Protein AF-A0A075G1Q2-F1 (afdb_monomer_lite)

pLDDT: mean 80.71, std 12.46, range [39.72, 97.31]

Organism: NCBI:txid1457833

Structure (mmCIF, N/CA/C/O backbone):
data_AF-A0A075G1Q2-F1
#
_entry.id   AF-A0A075G1Q2-F1
#
loop_
_atom_site.group_PDB
_atom_site.id
_atom_site.type_symbol
_atom_site.label_atom_id
_atom_site.label_alt_id
_atom_site.label_comp_id
_atom_site.label_asym_id
_atom_site.label_entity_id
_atom_site.label_seq_id
_atom_site.pdbx_PDB_ins_code
_atom_site.Cartn_x
_atom_site.Cartn_y
_atom_site.Cartn_z
_atom_site.occupancy
_atom_site.B_iso_or_equiv
_atom_site.auth_seq_id
_atom_site.auth_comp_id
_atom_site.auth_asym_id
_atom_site.auth_atom_id
_atom_site.pdbx_PDB_model_num
ATOM 1 N N . MET A 1 1 ? 5.773 12.508 38.166 1.00 56.31 1 MET A N 1
ATOM 2 C CA . MET A 1 1 ? 7.146 12.379 37.621 1.00 56.31 1 MET A CA 1
ATOM 3 C C . MET A 1 1 ? 7.482 10.954 37.170 1.00 56.31 1 MET A C 1
ATOM 5 O O . MET A 1 1 ? 7.812 10.794 36.005 1.00 56.31 1 MET A O 1
ATOM 9 N N . ALA A 1 2 ? 7.326 9.913 38.003 1.00 66.31 2 ALA A N 1
ATOM 10 C CA . ALA A 1 2 ? 7.654 8.524 37.622 1.00 66.31 2 ALA A CA 1
ATOM 11 C C . ALA A 1 2 ? 6.853 7.968 36.417 1.00 66.31 2 ALA A C 1
ATOM 13 O O . ALA A 1 2 ? 7.429 7.337 35.536 1.00 66.31 2 ALA A O 1
ATOM 14 N N . GLY A 1 3 ? 5.549 8.260 36.320 1.00 76.25 3 GLY A N 1
ATOM 15 C CA . GLY A 1 3 ? 4.723 7.827 35.178 1.00 76.25 3 GLY A CA 1
ATOM 16 C C . GLY A 1 3 ? 5.084 8.499 33.847 1.00 76.25 3 GLY A C 1
ATOM 17 O O . GLY A 1 3 ? 4.975 7.879 32.798 1.00 76.25 3 GLY A O 1
ATOM 18 N N . TYR A 1 4 ? 5.584 9.738 33.891 1.00 77.62 4 TYR A N 1
ATOM 19 C CA . TYR A 1 4 ? 6.002 10.482 32.697 1.00 77.62 4 TYR A CA 1
ATOM 20 C C . TYR A 1 4 ? 7.300 9.908 32.116 1.00 77.62 4 TYR A C 1
ATOM 22 O O . TYR A 1 4 ? 7.441 9.746 30.910 1.00 77.62 4 TYR A O 1
ATOM 30 N N . MET A 1 5 ? 8.229 9.531 32.998 1.00 80.88 5 MET A N 1
ATOM 31 C CA . MET A 1 5 ? 9.492 8.900 32.622 1.00 80.88 5 MET A CA 1
ATOM 32 C C . MET A 1 5 ? 9.260 7.511 32.009 1.00 80.88 5 MET A C 1
ATOM 34 O O . MET A 1 5 ? 9.848 7.197 30.978 1.00 80.88 5 MET A O 1
ATOM 38 N N . LYS A 1 6 ? 8.324 6.734 32.574 1.00 88.06 6 LYS A N 1
ATOM 39 C CA . LYS A 1 6 ? 7.887 5.451 32.010 1.00 88.06 6 LYS A CA 1
ATOM 40 C C . LYS A 1 6 ? 7.214 5.615 30.643 1.00 88.06 6 LYS A C 1
ATOM 42 O O . LYS A 1 6 ? 7.601 4.932 29.709 1.00 88.06 6 LYS A O 1
ATOM 47 N N . ALA A 1 7 ? 6.298 6.574 30.489 1.00 84.88 7 ALA A N 1
ATOM 48 C CA . ALA A 1 7 ? 5.649 6.845 29.203 1.00 84.88 7 ALA A CA 1
ATOM 49 C C . ALA A 1 7 ? 6.649 7.250 28.103 1.00 84.88 7 ALA A C 1
ATOM 51 O O . ALA A 1 7 ? 6.523 6.809 26.964 1.00 84.88 7 ALA A O 1
ATOM 52 N N . ILE A 1 8 ? 7.672 8.047 28.439 1.00 86.81 8 ILE A N 1
ATOM 53 C CA . ILE A 1 8 ? 8.758 8.399 27.506 1.00 86.81 8 ILE A CA 1
ATOM 54 C C . ILE A 1 8 ? 9.588 7.165 27.130 1.00 86.81 8 ILE A C 1
ATOM 56 O O . ILE A 1 8 ? 9.992 7.022 25.977 1.00 86.81 8 ILE A O 1
ATOM 60 N N . GLN A 1 9 ? 9.860 6.284 28.092 1.00 88.12 9 GLN A N 1
ATOM 61 C CA . GLN A 1 9 ? 10.634 5.066 27.866 1.00 88.12 9 GLN A CA 1
ATOM 62 C C . GLN A 1 9 ? 9.864 4.064 26.994 1.00 88.12 9 GLN A C 1
ATOM 64 O O . GLN A 1 9 ? 10.421 3.566 26.018 1.00 88.12 9 GLN A O 1
ATOM 69 N N . ASP A 1 10 ? 8.572 3.874 27.267 1.00 90.12 10 ASP A N 1
ATOM 70 C CA . ASP A 1 10 ? 7.664 3.042 26.473 1.00 90.12 10 ASP A CA 1
ATOM 71 C C . ASP A 1 10 ? 7.511 3.595 25.044 1.00 90.12 10 ASP A C 1
ATOM 73 O O . ASP A 1 10 ? 7.555 2.840 24.071 1.00 90.12 10 ASP A O 1
ATOM 77 N N . ALA A 1 11 ? 7.396 4.922 24.892 1.00 84.31 11 ALA A N 1
ATOM 78 C CA . ALA A 1 11 ? 7.347 5.579 23.586 1.00 84.31 11 ALA A CA 1
ATOM 79 C C . ALA A 1 11 ? 8.646 5.369 22.793 1.00 84.31 11 ALA A C 1
ATOM 81 O O . ALA A 1 11 ? 8.594 4.975 21.628 1.00 84.31 11 ALA A O 1
ATOM 82 N N . LYS A 1 12 ? 9.812 5.543 23.432 1.00 84.19 12 LYS A N 1
ATOM 83 C CA . LYS A 1 12 ? 11.113 5.260 22.806 1.00 84.19 12 LYS A CA 1
ATOM 84 C C . LYS A 1 12 ? 11.242 3.803 22.380 1.00 84.19 12 LYS A C 1
ATOM 86 O O . LYS A 1 12 ? 11.728 3.534 21.286 1.00 84.19 12 LYS A O 1
ATOM 91 N N . GLU A 1 13 ? 10.822 2.860 23.219 1.00 89.56 13 GLU A N 1
ATOM 92 C CA . GLU A 1 13 ? 10.892 1.436 22.889 1.00 89.56 13 GLU A CA 1
ATOM 93 C C . GLU A 1 13 ? 9.959 1.084 21.720 1.00 89.56 13 GLU A C 1
ATOM 95 O O . GLU A 1 13 ? 10.336 0.326 20.821 1.00 89.56 13 GLU A O 1
ATOM 100 N N . ALA A 1 14 ? 8.762 1.678 21.684 1.00 86.12 14 ALA A N 1
ATOM 101 C CA . ALA A 1 14 ? 7.839 1.547 20.562 1.00 86.12 14 ALA A CA 1
ATOM 102 C C . ALA A 1 14 ? 8.424 2.131 19.265 1.00 86.12 14 ALA A C 1
ATOM 104 O O . ALA A 1 14 ? 8.314 1.495 18.216 1.00 86.12 14 ALA A O 1
ATOM 105 N N . ASP A 1 15 ? 9.079 3.291 19.328 1.00 81.75 15 ASP A N 1
ATOM 106 C CA . ASP A 1 15 ? 9.717 3.922 18.169 1.00 81.75 15 ASP A CA 1
ATOM 107 C C . ASP A 1 15 ? 10.908 3.113 17.650 1.00 81.75 15 ASP A C 1
ATOM 109 O O . ASP A 1 15 ? 11.011 2.891 16.444 1.00 81.75 15 ASP A O 1
ATOM 113 N N . ILE A 1 16 ? 11.750 2.574 18.537 1.00 87.31 16 ILE A N 1
ATOM 114 C CA . ILE A 1 16 ? 12.852 1.676 18.155 1.00 87.31 16 ILE A CA 1
ATOM 115 C C . ILE A 1 16 ? 12.302 0.421 17.462 1.00 87.31 16 ILE A C 1
ATOM 117 O O . ILE A 1 16 ? 12.798 0.029 16.405 1.00 87.31 16 ILE A O 1
ATOM 121 N N . LYS A 1 17 ? 11.234 -0.186 18.000 1.00 86.31 17 LYS A N 1
ATOM 122 C CA . LYS A 1 17 ? 10.577 -1.346 17.371 1.00 86.31 17 LYS A CA 1
ATOM 123 C C . LYS A 1 17 ? 9.977 -1.004 16.006 1.00 86.31 17 LYS A C 1
ATOM 125 O O . LYS A 1 17 ? 10.051 -1.828 15.096 1.00 86.31 17 LYS A O 1
ATOM 130 N N . ARG A 1 18 ? 9.382 0.184 15.837 1.00 79.12 18 ARG A N 1
ATOM 131 C CA . ARG A 1 18 ? 8.869 0.649 14.534 1.00 79.12 18 ARG A CA 1
ATOM 132 C C . ARG A 1 18 ? 10.000 0.845 13.531 1.00 79.12 18 ARG A C 1
ATOM 134 O O . ARG A 1 18 ? 9.887 0.348 12.416 1.00 79.12 18 ARG A O 1
ATOM 141 N N . ALA A 1 19 ? 11.077 1.515 13.935 1.00 77.81 19 ALA A N 1
ATOM 142 C CA . ALA A 1 19 ? 12.237 1.760 13.085 1.00 77.81 19 ALA A CA 1
ATOM 143 C C . ALA A 1 19 ? 12.893 0.447 12.637 1.00 77.81 19 ALA A C 1
ATOM 145 O O . ALA A 1 19 ? 13.172 0.275 11.455 1.00 77.81 19 ALA A O 1
ATOM 146 N N . SER A 1 20 ? 13.052 -0.512 13.552 1.00 85.62 20 SER A N 1
ATOM 147 C CA . SER A 1 20 ? 13.582 -1.844 13.239 1.00 85.62 20 SER A CA 1
ATOM 148 C C . SER A 1 20 ? 12.695 -2.601 12.243 1.00 85.62 20 SER A C 1
ATOM 150 O O . SER A 1 20 ? 13.201 -3.078 11.231 1.00 85.62 20 SER A O 1
ATOM 152 N N . LYS A 1 21 ? 11.371 -2.637 12.455 1.00 83.12 21 LYS A N 1
ATOM 153 C CA . LYS A 1 21 ? 10.429 -3.271 11.511 1.00 83.12 21 LYS A CA 1
ATOM 154 C C . LYS A 1 21 ? 10.404 -2.594 10.142 1.00 83.12 21 LYS A C 1
ATOM 156 O O . LYS A 1 21 ? 10.181 -3.257 9.133 1.00 83.12 21 LYS A O 1
ATOM 161 N N . LEU A 1 22 ? 10.575 -1.273 10.099 1.00 77.69 22 LEU A N 1
ATOM 162 C CA . LEU A 1 22 ? 10.687 -0.544 8.840 1.00 77.69 22 LEU A CA 1
ATOM 163 C C . LEU A 1 22 ? 11.985 -0.915 8.117 1.00 77.69 22 LEU A C 1
ATOM 165 O O . LEU A 1 22 ? 11.934 -1.188 6.924 1.00 77.69 22 LEU A O 1
ATOM 169 N N . GLY A 1 23 ? 13.104 -0.993 8.843 1.00 80.50 23 GLY A N 1
ATOM 170 C CA . GLY A 1 23 ? 14.384 -1.465 8.310 1.00 80.50 23 GLY A CA 1
ATOM 171 C C . GLY A 1 23 ? 14.265 -2.848 7.670 1.00 80.50 23 GLY A C 1
ATOM 172 O O . GLY A 1 23 ? 14.602 -3.005 6.504 1.00 80.50 23 GLY A O 1
ATOM 173 N N . GLU A 1 24 ? 13.657 -3.813 8.367 1.00 84.31 24 GLU A N 1
ATOM 174 C CA . GLU A 1 24 ? 13.413 -5.159 7.819 1.00 84.31 24 GLU A CA 1
ATOM 175 C C . GLU A 1 24 ? 12.577 -5.138 6.528 1.00 84.31 24 GLU A C 1
ATOM 177 O O . GLU A 1 24 ? 12.847 -5.889 5.590 1.00 84.31 24 GLU A O 1
ATOM 182 N N . ARG A 1 25 ? 11.560 -4.269 6.453 1.00 76.81 25 ARG A N 1
ATOM 183 C CA . ARG A 1 25 ? 10.734 -4.112 5.244 1.00 76.81 25 ARG A CA 1
ATOM 184 C C . ARG A 1 25 ? 11.521 -3.505 4.087 1.00 76.81 25 ARG A C 1
ATOM 186 O O . ARG A 1 25 ? 11.367 -3.968 2.962 1.00 76.81 25 ARG A O 1
ATOM 193 N N . VAL A 1 26 ? 12.354 -2.501 4.354 1.00 78.94 26 VAL A N 1
ATOM 194 C CA . VAL A 1 26 ? 13.225 -1.876 3.346 1.00 78.94 26 VAL A CA 1
ATOM 195 C C . VAL A 1 26 ? 14.254 -2.879 2.824 1.00 78.94 26 VAL A C 1
ATOM 197 O O . VAL A 1 26 ? 14.449 -2.973 1.611 1.00 78.94 26 VAL A O 1
ATOM 200 N N . ASP A 1 27 ? 14.848 -3.684 3.705 1.00 80.69 27 ASP A N 1
ATOM 201 C CA . ASP A 1 27 ? 15.768 -4.757 3.316 1.00 80.69 27 ASP A CA 1
ATOM 202 C C . ASP A 1 27 ? 15.068 -5.799 2.438 1.00 80.69 27 ASP A C 1
ATOM 204 O O . ASP A 1 27 ? 15.632 -6.266 1.448 1.00 80.69 27 ASP A O 1
ATOM 208 N N . ASN A 1 28 ? 13.819 -6.148 2.763 1.00 81.31 28 ASN A N 1
ATOM 209 C CA . ASN A 1 28 ? 13.033 -7.079 1.960 1.00 81.31 28 ASN A CA 1
ATOM 210 C C . ASN A 1 28 ? 12.707 -6.513 0.569 1.00 81.31 28 ASN A C 1
ATOM 212 O O . ASN A 1 28 ? 12.902 -7.204 -0.427 1.00 81.31 28 ASN A O 1
ATOM 216 N N . VAL A 1 29 ? 12.283 -5.246 0.482 1.00 79.12 29 VAL A N 1
ATOM 217 C CA . VAL A 1 29 ? 12.063 -4.561 -0.807 1.00 79.12 29 VAL A CA 1
ATOM 218 C C . VAL A 1 29 ? 13.354 -4.511 -1.626 1.00 79.12 29 VAL A C 1
ATOM 220 O O . VAL A 1 29 ? 13.330 -4.767 -2.827 1.00 79.12 29 VAL A O 1
ATOM 223 N N . SER A 1 30 ? 14.493 -4.249 -0.981 1.00 75.00 30 SER A N 1
ATOM 224 C CA . SER A 1 30 ? 15.799 -4.221 -1.650 1.00 75.00 30 SER A CA 1
ATOM 225 C C . SER A 1 30 ? 16.173 -5.591 -2.226 1.00 75.00 30 SER A C 1
ATOM 227 O O . SER A 1 30 ? 16.597 -5.680 -3.377 1.00 75.00 30 SER A O 1
ATOM 229 N N . LYS A 1 31 ? 15.958 -6.674 -1.466 1.00 79.19 31 LYS A N 1
ATOM 230 C CA . LYS A 1 31 ? 16.195 -8.055 -1.927 1.00 79.19 31 LYS A CA 1
ATOM 231 C C . LYS A 1 31 ? 15.286 -8.446 -3.091 1.00 79.19 31 LYS A C 1
ATOM 233 O O . LYS A 1 31 ? 15.769 -9.008 -4.071 1.00 79.19 31 LYS A O 1
ATOM 238 N N . LEU A 1 32 ? 13.995 -8.123 -3.001 1.00 74.75 32 LEU A N 1
ATOM 239 C CA . LEU A 1 32 ? 13.034 -8.361 -4.082 1.00 74.75 32 LEU A CA 1
ATOM 240 C C . LEU A 1 32 ? 13.415 -7.577 -5.344 1.00 74.75 32 LEU A C 1
ATOM 242 O O . LEU A 1 32 ? 13.369 -8.126 -6.439 1.00 74.75 32 LEU A O 1
ATOM 246 N N . GLY A 1 33 ? 13.880 -6.335 -5.188 1.00 72.38 33 GLY A N 1
ATOM 247 C CA . GLY A 1 33 ? 14.393 -5.517 -6.288 1.00 72.38 33 GLY A CA 1
ATOM 248 C C . GLY A 1 33 ? 15.589 -6.129 -7.002 1.00 72.38 33 GLY A C 1
ATOM 249 O O . GLY A 1 33 ? 15.620 -6.143 -8.230 1.00 72.38 33 GLY A O 1
ATOM 250 N N . MET A 1 34 ? 16.548 -6.672 -6.249 1.00 74.38 34 MET A N 1
ATOM 251 C CA . MET A 1 34 ? 17.711 -7.352 -6.826 1.00 74.38 34 MET A CA 1
ATOM 252 C C . MET A 1 34 ? 17.309 -8.604 -7.614 1.00 74.38 34 MET A C 1
ATOM 254 O O . MET A 1 34 ? 17.715 -8.741 -8.765 1.00 74.38 34 MET A O 1
ATOM 258 N N . SER A 1 35 ? 16.467 -9.464 -7.030 1.00 76.06 35 SER A N 1
ATOM 259 C CA . SER A 1 35 ? 15.982 -10.684 -7.692 1.00 76.06 35 SER A CA 1
ATOM 260 C C . SER A 1 35 ? 15.188 -10.369 -8.960 1.00 76.06 35 SER A C 1
ATOM 262 O O . SER A 1 35 ? 15.406 -10.991 -9.996 1.00 76.06 35 SER A O 1
ATOM 264 N N . LEU A 1 36 ? 14.296 -9.376 -8.893 1.00 72.69 36 LEU A N 1
ATOM 265 C CA . LEU A 1 36 ? 13.509 -8.951 -10.045 1.00 72.69 36 LEU A CA 1
ATOM 266 C C . LEU A 1 36 ? 14.404 -8.417 -11.166 1.00 72.69 36 LEU A C 1
ATOM 268 O O . LEU A 1 36 ? 14.167 -8.719 -12.333 1.00 72.69 36 LEU A O 1
ATOM 272 N N . SER A 1 37 ? 15.414 -7.613 -10.828 1.00 71.19 37 SER A N 1
ATOM 273 C CA . SER A 1 37 ? 16.339 -7.036 -11.808 1.00 71.19 37 SER A CA 1
ATOM 274 C C . SER A 1 37 ? 17.092 -8.122 -12.587 1.00 71.19 37 SER A C 1
ATOM 276 O O . SER A 1 37 ? 17.252 -8.011 -13.804 1.00 71.19 37 SER A O 1
ATOM 278 N N . GLU A 1 38 ? 17.504 -9.194 -11.905 1.00 71.44 38 GLU A N 1
ATOM 279 C CA . GLU A 1 38 ? 18.198 -10.336 -12.508 1.00 71.44 38 GLU A CA 1
ATOM 280 C C . GLU A 1 38 ? 17.283 -11.123 -13.462 1.00 71.44 38 GLU A C 1
ATOM 282 O O . GLU A 1 38 ? 17.611 -11.266 -14.642 1.00 71.44 38 GLU A O 1
ATOM 287 N N . GLU A 1 39 ? 16.089 -11.514 -13.004 1.00 69.62 39 GLU A N 1
ATOM 288 C CA . GLU A 1 39 ? 15.086 -12.227 -13.816 1.00 69.62 39 GLU A CA 1
ATOM 289 C C . GLU A 1 39 ? 14.644 -11.403 -15.041 1.00 69.62 39 GLU A C 1
ATOM 291 O O . GLU A 1 39 ? 14.521 -11.905 -16.162 1.00 69.62 39 GLU A O 1
ATOM 296 N N . THR A 1 40 ? 14.485 -10.093 -14.844 1.00 69.75 40 THR A N 1
ATOM 297 C CA . THR A 1 40 ? 14.118 -9.141 -15.896 1.00 69.75 40 THR A CA 1
ATOM 298 C C . THR A 1 40 ? 15.171 -9.050 -16.989 1.00 69.75 40 THR A C 1
ATOM 300 O O . THR A 1 40 ? 14.838 -8.984 -18.177 1.00 69.75 40 THR A O 1
ATOM 303 N N . ARG A 1 41 ? 16.451 -9.046 -16.615 1.00 70.62 41 ARG A N 1
ATOM 304 C CA . ARG A 1 41 ? 17.553 -8.920 -17.568 1.00 70.62 41 ARG A CA 1
ATOM 305 C C . ARG A 1 41 ? 17.648 -10.142 -18.482 1.00 70.62 41 ARG A C 1
ATOM 307 O O . ARG A 1 41 ? 17.779 -9.967 -19.692 1.00 70.62 41 ARG A O 1
ATOM 314 N N . GLU A 1 42 ? 17.565 -11.353 -17.933 1.00 70.75 42 GLU A N 1
ATOM 315 C CA . GLU A 1 42 ? 17.641 -12.594 -18.719 1.00 70.75 42 GLU A CA 1
ATOM 316 C C . GLU A 1 42 ? 16.478 -12.713 -19.714 1.00 70.75 42 GLU A C 1
ATOM 318 O O . GLU A 1 42 ? 16.687 -13.005 -20.894 1.00 70.75 42 GLU A O 1
ATOM 323 N N . LEU A 1 43 ? 15.258 -12.399 -19.269 1.00 67.94 43 LEU A N 1
ATOM 324 C CA . LEU A 1 43 ? 14.058 -12.476 -20.104 1.00 67.94 43 LEU A CA 1
ATOM 325 C C . LEU A 1 43 ? 13.997 -11.367 -21.161 1.00 67.94 43 LEU A C 1
ATOM 327 O O . LEU A 1 43 ? 13.610 -11.633 -22.298 1.00 67.94 43 LEU A O 1
ATOM 331 N N . THR A 1 44 ? 14.437 -10.145 -20.844 1.00 68.75 44 THR A N 1
ATOM 332 C CA . THR A 1 44 ? 14.491 -9.047 -21.830 1.00 68.75 44 THR A CA 1
ATOM 333 C C . THR A 1 44 ? 15.405 -9.402 -23.004 1.00 68.75 44 THR A C 1
ATOM 335 O O . THR A 1 44 ? 15.057 -9.141 -24.158 1.00 68.75 44 THR A O 1
ATOM 338 N N . LEU A 1 45 ? 16.547 -10.039 -22.719 1.00 69.75 45 LEU A N 1
ATOM 339 C CA . LEU A 1 45 ? 17.478 -10.523 -23.739 1.00 69.75 45 LEU A CA 1
ATOM 340 C C . LEU A 1 45 ? 16.879 -11.678 -24.557 1.00 69.75 45 LEU A C 1
ATOM 342 O O . LEU A 1 45 ? 17.063 -11.716 -25.773 1.00 69.75 45 LEU A O 1
ATOM 346 N N . ALA A 1 46 ? 16.134 -12.584 -23.917 1.00 69.81 46 ALA A N 1
ATOM 347 C CA . ALA A 1 46 ? 15.464 -13.700 -24.587 1.00 69.81 46 ALA A CA 1
ATOM 348 C C . ALA A 1 46 ? 14.311 -13.257 -25.510 1.00 69.81 46 ALA A C 1
ATOM 350 O O . ALA A 1 46 ? 14.067 -13.889 -26.535 1.00 69.81 46 ALA A O 1
ATOM 351 N N . LEU A 1 47 ? 13.627 -12.158 -25.176 1.00 69.62 47 LEU A N 1
ATOM 352 C CA . LEU A 1 47 ? 12.514 -11.587 -25.947 1.00 69.62 47 LEU A CA 1
ATOM 353 C C . LEU A 1 47 ? 12.961 -10.521 -26.965 1.00 69.62 47 LEU A C 1
ATOM 355 O O . LEU A 1 47 ? 12.146 -9.738 -27.462 1.00 69.62 47 LEU A O 1
ATOM 359 N N . ARG A 1 48 ? 14.261 -10.449 -27.275 1.00 70.38 48 ARG A N 1
ATOM 360 C CA . ARG A 1 48 ? 14.806 -9.467 -28.219 1.00 70.38 48 ARG A CA 1
ATOM 361 C C . ARG A 1 48 ? 14.139 -9.596 -29.594 1.00 70.38 48 ARG A C 1
ATOM 363 O O . ARG A 1 48 ? 14.156 -10.656 -30.209 1.00 70.38 48 ARG A O 1
ATOM 370 N N . GLY A 1 49 ? 13.619 -8.480 -30.104 1.00 68.69 49 GLY A N 1
ATOM 371 C CA . GLY A 1 49 ? 13.018 -8.392 -31.440 1.00 68.69 49 GLY A CA 1
ATOM 372 C C . GLY A 1 49 ? 11.507 -8.646 -31.492 1.00 68.69 49 GLY A C 1
ATOM 373 O O . GLY A 1 49 ? 10.900 -8.344 -32.516 1.00 68.69 49 GLY A O 1
ATOM 374 N N . ASP A 1 50 ? 10.887 -9.104 -30.399 1.00 77.88 50 ASP A N 1
ATOM 375 C CA . ASP A 1 50 ? 9.430 -9.225 -30.276 1.00 77.88 50 ASP A CA 1
ATOM 376 C C . ASP A 1 50 ? 8.887 -8.179 -29.289 1.00 77.88 50 ASP A C 1
ATOM 378 O O . ASP A 1 50 ? 8.791 -8.391 -28.078 1.00 77.88 50 ASP A O 1
ATOM 382 N N . SER A 1 51 ? 8.530 -7.009 -29.822 1.00 73.56 51 SER A N 1
ATOM 383 C CA . SER A 1 51 ? 8.004 -5.892 -29.029 1.00 73.56 51 SER A CA 1
ATOM 384 C C . SER A 1 51 ? 6.661 -6.206 -28.363 1.00 73.56 51 SER A C 1
ATOM 386 O O . SER A 1 51 ? 6.354 -5.642 -27.309 1.00 73.56 51 SER A O 1
ATOM 388 N N . GLN A 1 52 ? 5.866 -7.114 -28.938 1.00 75.56 52 GLN A N 1
ATOM 389 C CA . GLN A 1 52 ? 4.591 -7.533 -28.365 1.00 75.56 52 GLN A CA 1
ATOM 390 C C . GLN A 1 52 ? 4.822 -8.456 -27.165 1.00 75.56 52 GLN A C 1
ATOM 392 O O . GLN A 1 52 ? 4.196 -8.257 -26.121 1.00 75.56 52 GLN A O 1
ATOM 397 N N . ALA A 1 53 ? 5.748 -9.411 -27.280 1.00 77.00 53 ALA A N 1
ATOM 398 C CA . ALA A 1 53 ? 6.128 -10.279 -26.171 1.00 77.00 53 ALA A CA 1
ATOM 399 C C . ALA A 1 53 ? 6.801 -9.498 -25.031 1.00 77.00 53 ALA A C 1
ATOM 401 O O . ALA A 1 53 ? 6.471 -9.726 -23.869 1.00 77.00 53 ALA A O 1
ATOM 402 N N . GLN A 1 54 ? 7.669 -8.525 -25.340 1.00 73.25 54 GLN A N 1
ATOM 403 C CA . GLN A 1 54 ? 8.271 -7.640 -24.331 1.00 73.25 54 GLN A CA 1
ATOM 404 C C . GLN A 1 54 ? 7.213 -6.834 -23.560 1.00 73.25 54 GLN A C 1
ATOM 406 O O . GLN A 1 54 ? 7.284 -6.734 -22.336 1.00 73.25 54 GLN A O 1
ATOM 411 N N . GLY A 1 55 ? 6.208 -6.291 -24.257 1.00 76.25 55 GLY A N 1
ATOM 412 C CA . GLY A 1 55 ? 5.109 -5.564 -23.618 1.00 76.25 55 GLY A CA 1
ATOM 413 C C . GLY A 1 55 ? 4.237 -6.455 -22.730 1.00 76.25 55 GLY A C 1
ATOM 414 O O . GLY A 1 55 ? 3.928 -6.079 -21.603 1.00 76.25 55 GLY A O 1
ATOM 415 N N . ALA A 1 56 ? 3.880 -7.653 -23.205 1.00 78.12 56 ALA A N 1
ATOM 416 C CA . ALA A 1 56 ? 3.112 -8.622 -22.419 1.00 78.12 56 ALA A CA 1
ATOM 417 C C . ALA A 1 56 ? 3.880 -9.091 -21.173 1.00 78.12 56 ALA A C 1
ATOM 419 O O . ALA A 1 56 ? 3.298 -9.258 -20.104 1.00 78.12 56 ALA A O 1
ATOM 420 N N . TRP A 1 57 ? 5.196 -9.261 -21.295 1.00 78.25 57 TRP A N 1
ATOM 421 C CA . TRP A 1 57 ? 6.060 -9.602 -20.173 1.00 78.25 57 TRP A CA 1
ATOM 422 C C . TRP A 1 57 ? 6.131 -8.471 -19.132 1.00 78.25 57 TRP A C 1
ATOM 424 O O . TRP A 1 57 ? 6.043 -8.744 -17.937 1.00 78.25 57 TRP A O 1
ATOM 434 N N . GLY A 1 58 ? 6.191 -7.206 -19.565 1.00 79.25 58 GLY A N 1
ATOM 435 C CA . GLY A 1 58 ? 6.106 -6.051 -18.663 1.00 79.25 58 GLY A CA 1
ATOM 436 C C . GLY A 1 58 ? 4.817 -6.033 -17.829 1.00 79.25 58 GLY A C 1
ATOM 437 O O . GLY A 1 58 ? 4.872 -5.781 -16.624 1.00 79.25 58 GLY A O 1
ATOM 438 N N . GLU A 1 59 ? 3.677 -6.387 -18.437 1.00 83.88 59 GLU A N 1
ATOM 439 C CA . GLU A 1 59 ? 2.397 -6.524 -17.723 1.00 83.88 59 GLU A CA 1
ATOM 440 C C . GLU A 1 59 ? 2.467 -7.640 -16.661 1.00 83.88 59 GLU A C 1
ATOM 442 O O . GLU A 1 59 ? 2.076 -7.425 -15.512 1.00 83.88 59 GLU A O 1
ATOM 447 N N . VAL A 1 60 ? 3.028 -8.805 -17.009 1.00 84.31 60 VAL A N 1
ATOM 448 C CA . VAL A 1 60 ? 3.202 -9.944 -16.083 1.00 84.31 60 VAL A CA 1
ATOM 449 C C . VAL A 1 60 ? 4.121 -9.589 -14.911 1.00 84.31 60 VAL A C 1
ATOM 451 O O . VAL A 1 60 ? 3.846 -9.969 -13.776 1.00 84.31 60 VAL A O 1
ATOM 454 N N . VAL A 1 61 ? 5.192 -8.828 -15.145 1.00 82.88 61 VAL A N 1
ATOM 455 C CA . VAL A 1 61 ? 6.089 -8.372 -14.071 1.00 82.88 61 VAL A CA 1
ATOM 456 C C . VAL A 1 61 ? 5.361 -7.491 -13.068 1.00 82.88 61 VAL A C 1
ATOM 458 O O . VAL A 1 61 ? 5.495 -7.689 -11.860 1.00 82.88 61 VAL A O 1
ATOM 461 N N . VAL A 1 62 ? 4.586 -6.522 -13.554 1.00 87.62 62 VAL A N 1
ATOM 462 C CA . VAL A 1 62 ? 3.813 -5.632 -12.682 1.00 87.62 62 VAL A CA 1
ATOM 463 C C . VAL A 1 62 ? 2.781 -6.421 -11.879 1.00 87.62 62 VAL A C 1
ATOM 465 O O . VAL A 1 62 ? 2.642 -6.195 -10.676 1.00 87.62 62 VAL A O 1
ATOM 468 N N . GLU A 1 63 ? 2.106 -7.379 -12.509 1.00 88.81 63 GLU A N 1
ATOM 469 C CA . GLU A 1 63 ? 1.156 -8.270 -11.844 1.00 88.81 63 GLU A CA 1
ATOM 470 C C . GLU A 1 63 ? 1.825 -9.122 -10.754 1.00 88.81 63 GLU A C 1
ATOM 472 O O . GLU A 1 63 ? 1.357 -9.150 -9.613 1.00 88.81 63 GLU A O 1
ATOM 477 N N . ASN A 1 64 ? 2.970 -9.738 -11.054 1.00 85.88 64 ASN A N 1
ATOM 478 C CA . ASN A 1 64 ? 3.747 -10.515 -10.087 1.00 85.88 64 ASN A CA 1
ATOM 479 C C . ASN A 1 64 ? 4.227 -9.651 -8.910 1.00 85.88 64 ASN A C 1
ATOM 481 O O . ASN A 1 64 ? 4.214 -10.092 -7.758 1.00 85.88 64 ASN A O 1
ATOM 485 N N . LEU A 1 65 ? 4.619 -8.400 -9.165 1.00 85.81 65 LEU A N 1
ATOM 486 C CA . LEU A 1 65 ? 4.988 -7.451 -8.114 1.00 85.81 65 LEU A CA 1
ATOM 487 C C . LEU A 1 65 ? 3.805 -7.087 -7.217 1.00 85.81 65 LEU A C 1
ATOM 489 O O . LEU A 1 65 ? 3.944 -7.082 -5.994 1.00 85.81 65 LEU A O 1
ATOM 493 N N . LEU A 1 66 ? 2.634 -6.827 -7.797 1.00 90.31 66 LEU A N 1
ATOM 494 C CA . LEU A 1 66 ? 1.411 -6.592 -7.030 1.00 90.31 66 LEU A CA 1
ATOM 495 C C . LEU A 1 66 ? 1.105 -7.799 -6.130 1.00 90.31 66 LEU A C 1
ATOM 497 O O . LEU A 1 66 ? 0.946 -7.645 -4.916 1.00 90.31 66 LEU A O 1
ATOM 501 N N . GLN A 1 67 ? 1.089 -9.004 -6.701 1.00 89.25 67 GLN A N 1
ATOM 502 C CA . GLN A 1 67 ? 0.763 -10.234 -5.977 1.00 89.25 67 GLN A CA 1
ATOM 503 C C . GLN A 1 67 ? 1.788 -10.573 -4.886 1.00 89.25 67 GLN A C 1
ATOM 505 O O . GLN A 1 67 ? 1.401 -10.883 -3.759 1.00 89.25 67 GLN A O 1
ATOM 510 N N . SER A 1 68 ? 3.088 -10.464 -5.174 1.00 84.50 68 SER A N 1
ATOM 511 C CA . SER A 1 68 ? 4.157 -10.723 -4.193 1.00 84.50 68 SER A CA 1
ATOM 512 C C . SER A 1 68 ? 4.146 -9.729 -3.032 1.00 84.50 68 SER A C 1
ATOM 514 O O . SER A 1 68 ? 4.424 -10.105 -1.892 1.00 84.50 68 SER A O 1
ATOM 516 N N . MET A 1 69 ? 3.745 -8.481 -3.290 1.00 83.94 69 MET A N 1
ATOM 517 C CA . MET A 1 69 ? 3.521 -7.482 -2.249 1.00 83.94 69 MET A CA 1
ATOM 518 C C . MET A 1 69 ? 2.207 -7.711 -1.487 1.00 83.94 69 MET A C 1
ATOM 520 O O . MET A 1 69 ? 1.972 -7.041 -0.489 1.00 83.94 69 MET A O 1
ATOM 524 N N . GLY A 1 70 ? 1.368 -8.672 -1.884 1.00 86.56 70 GLY A N 1
ATOM 525 C CA . GLY A 1 70 ? 0.136 -9.055 -1.186 1.00 86.56 70 GLY A CA 1
ATOM 526 C C . GLY A 1 70 ? -1.126 -8.333 -1.664 1.00 86.56 70 GLY A C 1
ATOM 527 O O . GLY A 1 70 ? -2.141 -8.362 -0.963 1.00 86.56 70 GLY A O 1
ATOM 528 N N . PHE A 1 71 ? -1.074 -7.682 -2.828 1.00 92.69 71 PHE A N 1
ATOM 529 C CA . PHE A 1 71 ? -2.248 -7.104 -3.476 1.00 92.69 71 PHE A CA 1
ATOM 530 C C . PHE A 1 71 ? -3.054 -8.204 -4.173 1.00 92.69 71 PHE A C 1
ATOM 532 O O . PHE A 1 71 ? -2.506 -9.056 -4.871 1.00 92.69 71 PHE A O 1
ATOM 539 N N . VAL A 1 72 ? -4.371 -8.175 -3.992 1.00 92.56 72 VAL A N 1
ATOM 540 C CA . VAL A 1 72 ? -5.309 -9.186 -4.494 1.00 92.56 72 VAL A CA 1
ATOM 541 C C . VAL A 1 72 ? -6.143 -8.613 -5.636 1.00 92.56 72 VAL A C 1
ATOM 543 O O . VAL A 1 72 ? -6.801 -7.584 -5.476 1.00 92.56 72 VAL A O 1
ATOM 546 N N . GLU A 1 73 ? -6.159 -9.295 -6.779 1.00 93.00 73 GLU A N 1
ATOM 547 C CA . GLU A 1 73 ? -6.973 -8.902 -7.932 1.00 93.00 73 GLU A CA 1
ATOM 548 C C . GLU A 1 73 ? -8.476 -8.873 -7.590 1.00 93.00 73 GLU A C 1
ATOM 550 O O . GLU A 1 73 ? -8.973 -9.636 -6.759 1.00 93.00 73 GLU A O 1
ATOM 555 N N . GLY A 1 74 ? -9.212 -7.932 -8.180 1.00 88.31 74 GLY A N 1
ATOM 556 C CA . GLY A 1 74 ? -10.632 -7.678 -7.930 1.00 88.31 74 GLY A CA 1
ATOM 557 C C . GLY A 1 74 ? -10.885 -6.897 -6.637 1.00 88.31 74 GLY A C 1
ATOM 558 O O . GLY A 1 74 ? -11.713 -5.975 -6.619 1.00 88.31 74 GLY A O 1
ATOM 559 N N . ARG A 1 75 ? -10.136 -7.194 -5.566 1.00 89.81 75 ARG A N 1
ATOM 560 C CA . ARG A 1 75 ? -10.221 -6.477 -4.285 1.00 89.81 75 ARG A CA 1
ATOM 561 C C . ARG A 1 75 ? -9.422 -5.179 -4.304 1.00 89.81 75 ARG A C 1
ATOM 563 O O . ARG A 1 75 ? -10.000 -4.120 -4.083 1.00 89.81 75 ARG A O 1
ATOM 570 N N . ASP A 1 76 ? -8.131 -5.282 -4.583 1.00 91.50 76 ASP A N 1
ATOM 571 C CA . ASP A 1 76 ? -7.133 -4.230 -4.388 1.00 91.50 76 ASP A CA 1
ATOM 572 C C . ASP A 1 76 ? -6.780 -3.523 -5.697 1.00 91.50 76 ASP A C 1
ATOM 574 O O . ASP A 1 76 ? -6.589 -2.309 -5.730 1.00 91.50 76 ASP A O 1
ATOM 578 N N . TYR A 1 77 ? -6.728 -4.280 -6.789 1.00 92.19 77 TYR A N 1
ATOM 579 C CA . TYR A 1 77 ? -6.527 -3.760 -8.134 1.00 92.19 77 TYR A CA 1
ATOM 580 C C . TYR A 1 77 ? -7.416 -4.491 -9.135 1.00 92.19 77 TYR A C 1
ATOM 582 O O . TYR A 1 77 ? -7.948 -5.562 -8.849 1.00 92.19 77 TYR A O 1
ATOM 590 N N . ILE A 1 78 ? -7.594 -3.895 -10.306 1.00 89.31 78 ILE A N 1
ATOM 591 C CA . ILE A 1 78 ? -8.317 -4.477 -11.433 1.00 89.31 78 ILE A CA 1
ATOM 592 C C . ILE A 1 78 ? -7.364 -4.519 -12.618 1.00 89.31 78 ILE A C 1
ATOM 594 O O . ILE A 1 78 ? -6.753 -3.501 -12.956 1.00 89.31 78 ILE A O 1
ATOM 598 N N . ARG A 1 79 ? -7.255 -5.685 -13.250 1.00 87.19 79 ARG A N 1
ATOM 599 C CA . ARG A 1 79 ? -6.587 -5.850 -14.537 1.00 87.19 79 ARG A CA 1
ATOM 600 C C . ARG A 1 79 ? -7.564 -5.488 -15.652 1.00 87.19 79 ARG A C 1
ATOM 602 O O . ARG A 1 79 ? -8.690 -5.981 -15.669 1.00 87.19 79 ARG A O 1
ATOM 609 N N . GLN A 1 80 ? -7.164 -4.617 -16.577 1.00 75.62 80 GLN A N 1
ATOM 610 C CA . GLN A 1 80 ? -7.981 -4.354 -17.764 1.00 75.62 80 GLN A CA 1
ATOM 611 C C . GLN A 1 80 ? -7.615 -5.347 -18.868 1.00 75.62 80 GLN A C 1
ATOM 613 O O . GLN A 1 80 ? -6.590 -5.217 -19.543 1.00 75.62 80 GLN A O 1
ATOM 618 N N . GLU A 1 81 ? -8.462 -6.352 -19.071 1.00 57.00 81 GLU A N 1
ATOM 619 C CA . GLU A 1 81 ? -8.349 -7.232 -20.231 1.00 57.00 81 GLU A CA 1
ATOM 620 C C . GLU A 1 81 ? -8.738 -6.497 -21.521 1.00 57.00 81 GLU A C 1
ATOM 622 O O . GLU A 1 81 ? -9.517 -5.543 -21.535 1.00 57.00 81 GLU A O 1
ATOM 627 N N . SER A 1 82 ? -8.142 -6.909 -22.639 1.00 47.69 82 SER A N 1
ATOM 628 C CA . SER A 1 82 ? -8.481 -6.361 -23.952 1.00 47.69 82 SER A CA 1
ATOM 629 C C . SER A 1 82 ? -9.737 -7.055 -24.437 1.00 47.69 82 SER A C 1
ATOM 631 O O . SER A 1 82 ? -9.634 -8.043 -25.163 1.00 47.69 82 SER A O 1
ATOM 633 N N . GLU A 1 83 ? -10.910 -6.557 -24.065 1.00 40.75 83 GLU A N 1
ATOM 634 C CA . GLU A 1 83 ? -12.123 -7.034 -24.714 1.00 40.75 83 GLU A CA 1
ATOM 635 C C . GLU A 1 83 ? -12.238 -6.431 -26.113 1.00 40.75 83 GLU A C 1
ATOM 637 O O . GLU A 1 83 ? -12.470 -5.242 -26.332 1.00 40.75 83 GLU A O 1
ATOM 642 N N . THR A 1 84 ? -12.075 -7.319 -27.087 1.00 40.59 84 THR A N 1
ATOM 643 C CA . THR A 1 84 ? -12.569 -7.202 -28.458 1.00 40.59 84 THR A CA 1
ATOM 644 C C . THR A 1 84 ? -14.091 -7.423 -28.450 1.00 40.59 84 THR A C 1
ATOM 646 O O . THR A 1 84 ? -14.605 -8.323 -29.102 1.00 40.59 84 THR A O 1
ATOM 649 N N . GLY A 1 85 ? -14.820 -6.629 -27.663 1.00 39.72 85 GLY A N 1
ATOM 650 C CA . GLY A 1 85 ? -16.282 -6.551 -27.715 1.00 39.72 85 GLY A CA 1
ATOM 651 C C . GLY A 1 85 ? -16.740 -5.578 -28.804 1.00 39.72 85 GLY A C 1
ATOM 652 O O . GLY A 1 85 ? -15.976 -4.705 -29.219 1.00 39.72 85 GLY A O 1
ATOM 653 N N . GLU A 1 86 ? -17.983 -5.715 -29.279 1.00 43.31 86 GLU A N 1
ATOM 654 C CA . GLU A 1 86 ? -18.593 -4.860 -30.320 1.00 43.31 86 GLU A CA 1
ATOM 655 C C . GLU A 1 86 ? -18.483 -3.349 -30.024 1.00 43.31 86 GLU A C 1
ATOM 657 O O . GLU A 1 86 ? -18.410 -2.540 -30.953 1.00 43.31 86 GLU A O 1
ATOM 662 N N . ASP A 1 87 ? -18.351 -2.974 -28.749 1.00 47.44 87 ASP A N 1
ATOM 663 C CA . ASP A 1 87 ? -17.931 -1.648 -28.307 1.00 47.44 87 ASP A CA 1
ATOM 664 C C . ASP A 1 87 ? -16.402 -1.571 -28.216 1.00 47.44 87 ASP A C 1
ATOM 666 O O . ASP A 1 87 ? -15.796 -1.997 -27.236 1.00 47.44 87 ASP A O 1
ATOM 670 N N . ARG A 1 88 ? -15.760 -0.985 -29.235 1.00 45.25 88 ARG A N 1
ATOM 671 C CA . ARG A 1 88 ? -14.306 -0.727 -29.340 1.00 45.25 88 ARG A CA 1
ATOM 672 C C . ARG A 1 88 ? -13.749 0.193 -28.232 1.00 45.25 88 ARG A C 1
ATOM 674 O O . ARG A 1 88 ? -13.158 1.239 -28.526 1.00 45.25 88 ARG A O 1
ATOM 681 N N . ARG A 1 89 ? -13.878 -0.161 -26.955 1.00 50.47 89 ARG A N 1
ATOM 682 C CA . ARG A 1 89 ? -13.199 0.530 -25.855 1.00 50.47 89 ARG A CA 1
ATOM 683 C C . ARG A 1 89 ? -11.723 0.153 -25.901 1.00 50.47 89 ARG A C 1
ATOM 685 O O . ARG A 1 89 ? -11.314 -0.939 -25.528 1.00 50.47 89 ARG A O 1
ATOM 692 N N . ARG A 1 90 ? -10.911 1.067 -26.443 1.00 54.53 90 ARG A N 1
ATOM 693 C CA . ARG A 1 90 ? -9.443 0.973 -26.420 1.00 54.53 90 ARG A CA 1
ATOM 694 C C . ARG A 1 90 ? -8.984 0.662 -24.995 1.00 54.53 90 ARG A C 1
ATOM 696 O O . ARG A 1 90 ? -9.401 1.362 -24.083 1.00 54.53 90 ARG A O 1
ATOM 703 N N . LYS A 1 91 ? -8.070 -0.302 -24.824 1.00 58.38 91 LYS A N 1
ATOM 704 C CA . LYS A 1 91 ? -7.275 -0.458 -23.592 1.00 58.38 91 LYS A CA 1
ATOM 705 C C . LYS A 1 91 ? -6.659 0.897 -23.230 1.00 58.38 91 LYS A C 1
ATOM 707 O O . LYS A 1 91 ? -5.777 1.381 -23.946 1.00 58.38 91 LYS A O 1
ATOM 712 N N . VAL A 1 92 ? -7.153 1.533 -22.170 1.00 59.38 92 VAL A N 1
ATOM 713 C CA . VAL A 1 92 ? -6.662 2.850 -21.738 1.00 59.38 92 VAL A CA 1
ATOM 714 C C . VAL A 1 92 ? -5.556 2.685 -20.679 1.00 59.38 92 VAL A C 1
ATOM 716 O O . VAL A 1 92 ? -4.596 3.464 -20.712 1.00 59.38 92 VAL A O 1
ATOM 719 N N . ALA A 1 93 ? -5.616 1.629 -19.853 1.00 70.81 93 ALA A N 1
ATOM 720 C CA . ALA A 1 93 ? -4.643 1.260 -18.813 1.00 70.81 93 ALA A CA 1
ATOM 721 C C . ALA A 1 93 ? -4.336 -0.252 -18.794 1.00 70.81 93 ALA A C 1
ATOM 723 O O . ALA A 1 93 ? -5.122 -1.030 -19.333 1.00 70.81 93 ALA A O 1
ATOM 724 N N . ASP A 1 94 ? -3.241 -0.659 -18.136 1.00 81.75 94 ASP A N 1
ATOM 725 C CA . ASP A 1 94 ? -2.942 -2.078 -17.878 1.00 81.75 94 ASP A CA 1
ATOM 726 C C . ASP A 1 94 ? -3.574 -2.532 -16.549 1.00 81.75 94 ASP A C 1
ATOM 728 O O . ASP A 1 94 ? -4.303 -3.527 -16.505 1.00 81.75 94 ASP A O 1
ATOM 732 N N . PHE A 1 95 ? -3.378 -1.748 -15.480 1.00 88.44 95 PHE A N 1
ATOM 733 C CA . PHE A 1 95 ? -3.962 -2.008 -14.160 1.00 88.44 95 PHE A CA 1
ATOM 734 C C . PHE A 1 95 ? -4.525 -0.735 -13.522 1.00 88.44 95 PHE A C 1
ATOM 736 O O . PHE A 1 95 ? -4.030 0.373 -13.744 1.00 88.44 95 PHE A O 1
ATOM 743 N N . ILE A 1 96 ? -5.546 -0.901 -12.681 1.00 89.25 96 ILE A N 1
ATOM 744 C CA . ILE A 1 96 ? -6.113 0.156 -11.837 1.00 89.25 96 ILE A CA 1
ATOM 745 C C . ILE A 1 96 ? -6.004 -0.284 -10.385 1.00 89.25 96 ILE A C 1
ATOM 747 O O . ILE A 1 96 ? -6.638 -1.255 -9.978 1.00 89.25 96 ILE A O 1
ATOM 751 N N . LEU A 1 97 ? -5.225 0.446 -9.599 1.00 90.81 97 LEU A N 1
ATOM 752 C CA . LEU A 1 97 ? -5.043 0.232 -8.172 1.00 90.81 97 LEU A CA 1
ATOM 753 C C . LEU A 1 97 ? -6.042 1.083 -7.383 1.00 90.81 97 LEU A C 1
ATOM 755 O O . LEU A 1 97 ? -6.165 2.286 -7.624 1.00 90.81 97 LEU A O 1
ATOM 759 N N . LYS A 1 98 ? -6.746 0.473 -6.429 1.00 88.81 98 LYS A N 1
ATOM 760 C CA . LYS A 1 98 ? -7.731 1.155 -5.583 1.00 88.81 98 LYS A CA 1
ATOM 761 C C . LYS A 1 98 ? -7.052 1.735 -4.348 1.00 88.81 98 LYS A C 1
ATOM 763 O O . LYS A 1 98 ? -6.329 1.048 -3.635 1.00 88.81 98 LYS A O 1
ATOM 768 N N . LEU A 1 99 ? -7.306 3.000 -4.062 1.00 87.94 99 LEU A N 1
ATOM 769 C CA . LEU A 1 99 ? -6.857 3.688 -2.857 1.00 87.94 99 LEU A CA 1
ATOM 770 C C . LEU A 1 99 ? -8.054 3.967 -1.933 1.00 87.94 99 LEU A C 1
ATOM 772 O O . LEU A 1 99 ? -9.209 3.868 -2.357 1.00 87.94 99 LEU A O 1
ATOM 776 N N . PRO A 1 100 ? -7.814 4.339 -0.664 1.00 83.31 100 PRO A N 1
ATOM 777 C CA . PRO A 1 100 ? -8.865 4.865 0.194 1.00 83.31 100 PRO A CA 1
ATOM 778 C C . PRO A 1 100 ? -9.528 6.109 -0.384 1.00 83.31 100 PRO A C 1
ATOM 780 O O . PRO A 1 100 ? -9.021 6.727 -1.322 1.00 83.31 100 PRO A O 1
ATOM 783 N N . ASP A 1 101 ? -10.670 6.465 0.198 1.00 80.56 101 ASP A N 1
ATOM 784 C CA . ASP A 1 101 ? -11.529 7.561 -0.263 1.00 80.56 101 ASP A CA 1
ATOM 785 C C . ASP A 1 101 ? -12.024 7.378 -1.705 1.00 80.56 101 ASP A C 1
ATOM 787 O O . ASP A 1 101 ? -12.305 8.342 -2.413 1.00 80.56 101 ASP A O 1
ATOM 791 N N . ASN A 1 102 ? -12.131 6.118 -2.147 1.00 79.88 102 ASN A N 1
ATOM 792 C CA . ASN A 1 102 ? -12.547 5.747 -3.500 1.00 79.88 102 ASN A CA 1
ATOM 793 C C . ASN A 1 102 ? -11.654 6.373 -4.590 1.00 79.88 102 ASN A C 1
ATOM 795 O O . ASN A 1 102 ? -12.133 6.708 -5.673 1.00 79.88 102 ASN A O 1
ATOM 799 N N . ARG A 1 103 ? -10.367 6.588 -4.295 1.00 84.00 103 ARG A N 1
ATOM 800 C CA . ARG A 1 103 ? -9.390 7.116 -5.256 1.00 84.00 103 ARG A CA 1
ATOM 801 C C . ARG A 1 103 ? -8.727 5.984 -6.029 1.00 84.00 103 ARG A C 1
ATOM 803 O O . ARG A 1 103 ? -8.724 4.837 -5.586 1.00 84.00 103 ARG A O 1
ATOM 810 N N . HIS A 1 104 ? -8.151 6.307 -7.181 1.00 86.19 104 HIS A N 1
ATOM 811 C CA . HIS A 1 104 ? -7.528 5.320 -8.058 1.00 86.19 104 HIS A CA 1
ATOM 812 C C . HIS A 1 104 ? -6.164 5.794 -8.551 1.00 86.19 104 HIS A C 1
ATOM 814 O O . HIS A 1 104 ? -5.953 6.982 -8.800 1.00 86.19 104 HIS A O 1
ATOM 820 N N . VAL A 1 105 ? -5.251 4.841 -8.720 1.00 88.62 105 VAL A N 1
ATOM 821 C CA . VAL A 1 105 ? -3.973 5.036 -9.410 1.00 88.62 105 VAL A CA 1
ATOM 822 C C . VAL A 1 105 ? -3.942 4.098 -10.599 1.00 88.62 105 VAL A C 1
ATOM 824 O O . VAL A 1 105 ? -4.199 2.902 -10.469 1.00 88.62 105 VAL A O 1
ATOM 827 N N . VAL A 1 106 ? -3.627 4.643 -11.765 1.00 88.75 106 VAL A N 1
ATOM 828 C CA . VAL A 1 106 ? -3.470 3.848 -12.981 1.00 88.75 106 VAL A CA 1
ATOM 829 C C . VAL A 1 106 ? -2.026 3.389 -13.095 1.00 88.75 106 VAL A C 1
ATOM 831 O O . VAL A 1 106 ? -1.115 4.157 -12.802 1.00 88.75 106 VAL A O 1
ATOM 834 N N . ILE A 1 107 ? -1.812 2.158 -13.548 1.00 89.88 107 ILE A N 1
ATOM 835 C CA . ILE A 1 107 ? -0.487 1.605 -13.817 1.00 89.88 107 ILE A CA 1
ATOM 836 C C . ILE A 1 107 ? -0.413 1.216 -15.298 1.00 89.88 107 ILE A C 1
ATOM 838 O O . ILE A 1 107 ? -1.287 0.509 -15.809 1.00 89.88 107 ILE A O 1
ATOM 842 N N . ASP A 1 108 ? 0.627 1.693 -15.979 1.00 87.62 108 ASP A N 1
ATOM 843 C CA . ASP A 1 108 ? 0.968 1.379 -17.369 1.00 87.62 108 ASP A CA 1
ATOM 844 C C . ASP A 1 108 ? 2.415 0.868 -17.413 1.00 87.62 108 ASP A C 1
ATOM 846 O O . ASP A 1 108 ? 3.343 1.517 -16.927 1.00 87.62 108 ASP A O 1
ATOM 850 N N . SER A 1 109 ? 2.600 -0.332 -17.952 1.00 75.94 109 SER A N 1
ATOM 851 C CA . SER A 1 109 ? 3.863 -1.086 -17.925 1.00 75.94 109 SER A CA 1
ATOM 852 C C . SER A 1 109 ? 4.541 -1.175 -19.299 1.00 75.94 109 SER A C 1
ATOM 854 O O . SER A 1 109 ? 5.566 -1.835 -19.462 1.00 75.94 109 SER A O 1
ATOM 856 N N . LYS A 1 110 ? 3.987 -0.491 -20.310 1.00 71.25 110 LYS A N 1
ATOM 857 C CA . LYS A 1 110 ? 4.315 -0.662 -21.737 1.00 71.25 110 LYS A CA 1
ATOM 858 C C . LYS A 1 110 ? 5.561 0.091 -22.206 1.00 71.25 110 LYS A C 1
ATOM 860 O O . LYS A 1 110 ? 5.565 0.693 -23.282 1.00 71.25 110 LYS A O 1
ATOM 865 N N . VAL A 1 111 ? 6.636 0.052 -21.430 1.00 67.50 111 VAL A N 1
ATOM 866 C CA . VAL A 1 111 ? 7.903 0.665 -21.843 1.00 67.50 111 VAL A CA 1
ATOM 867 C C . VAL A 1 111 ? 8.647 -0.286 -22.774 1.00 67.50 111 VAL A C 1
ATOM 869 O O . VAL A 1 111 ? 9.035 -1.382 -22.380 1.00 67.50 111 VAL A O 1
ATOM 872 N N . SER A 1 112 ? 8.852 0.132 -24.026 1.00 71.19 112 SER A N 1
ATOM 873 C CA . SER A 1 112 ? 9.653 -0.634 -24.985 1.00 71.19 112 SER A CA 1
ATOM 874 C C . SER A 1 112 ? 11.122 -0.653 -24.560 1.00 71.19 112 SER A C 1
ATOM 876 O O . SER A 1 112 ? 11.747 0.401 -24.431 1.00 71.19 112 SER A O 1
ATOM 878 N N . LEU A 1 113 ? 11.674 -1.856 -24.391 1.00 79.25 113 LEU A N 1
ATOM 879 C CA . LEU A 1 113 ? 13.079 -2.090 -24.042 1.00 79.25 113 LEU A CA 1
ATOM 880 C C . LEU A 1 113 ? 13.954 -2.387 -25.269 1.00 79.25 113 LEU A C 1
ATOM 882 O O . LEU A 1 113 ? 15.121 -2.748 -25.119 1.00 79.25 113 LEU A O 1
ATOM 886 N N . THR A 1 114 ? 13.425 -2.233 -26.488 1.00 84.62 114 THR A N 1
ATOM 887 C CA . THR A 1 114 ? 14.155 -2.554 -27.725 1.00 84.62 114 THR A CA 1
ATOM 888 C C . THR A 1 114 ? 15.451 -1.748 -27.841 1.00 84.62 114 THR A C 1
ATOM 890 O O . THR A 1 114 ? 16.521 -2.334 -27.967 1.00 84.62 114 THR A O 1
ATOM 893 N N . ALA A 1 115 ? 15.378 -0.422 -27.681 1.00 87.94 115 ALA A N 1
ATOM 894 C CA . ALA A 1 115 ? 16.549 0.453 -27.761 1.00 87.94 115 ALA A CA 1
ATOM 895 C C . ALA A 1 115 ? 17.582 0.167 -26.655 1.00 87.94 115 ALA A C 1
ATOM 897 O O . ALA A 1 115 ? 18.783 0.215 -26.904 1.00 87.94 115 ALA A O 1
ATOM 898 N N . TYR A 1 116 ? 17.132 -0.198 -25.450 1.00 88.12 116 TYR A N 1
ATOM 899 C CA . TYR A 1 116 ? 18.040 -0.621 -24.383 1.00 88.12 116 TYR A CA 1
ATOM 900 C C . TYR A 1 116 ? 18.718 -1.961 -24.696 1.00 88.12 116 TYR A C 1
ATOM 902 O O . TYR A 1 116 ? 19.900 -2.148 -24.421 1.00 88.12 116 TYR A O 1
ATOM 910 N N . THR A 1 117 ? 17.996 -2.890 -25.321 1.00 85.44 117 THR A N 1
ATOM 911 C CA . THR A 1 117 ? 18.563 -4.179 -25.738 1.00 85.44 117 THR A CA 1
ATOM 912 C C . THR A 1 117 ? 19.647 -3.985 -26.800 1.00 85.44 117 THR A C 1
ATOM 914 O O . THR A 1 117 ? 20.688 -4.643 -26.747 1.00 85.44 117 THR A O 1
ATOM 917 N N . ASP A 1 118 ? 19.432 -3.056 -27.733 1.00 87.75 118 ASP A N 1
ATOM 918 C CA . ASP A 1 118 ? 20.428 -2.687 -28.741 1.00 87.75 118 ASP A CA 1
ATOM 919 C C . ASP A 1 118 ? 21.631 -1.970 -28.121 1.00 87.75 118 ASP A C 1
ATOM 921 O O . ASP A 1 118 ? 22.758 -2.262 -28.504 1.00 87.75 118 ASP A O 1
ATOM 925 N N . TYR A 1 119 ? 21.418 -1.125 -27.107 1.00 90.00 119 TYR A N 1
ATOM 926 C CA . TYR A 1 119 ? 22.498 -0.510 -26.329 1.00 90.00 119 TYR A CA 1
ATOM 927 C C . TYR A 1 119 ? 23.398 -1.556 -25.658 1.00 90.00 119 TYR A C 1
ATOM 929 O O . TYR A 1 119 ? 24.618 -1.494 -25.796 1.00 90.00 119 TYR A O 1
ATOM 937 N N . VAL A 1 120 ? 22.804 -2.540 -24.972 1.00 87.31 120 VAL A N 1
ATOM 938 C CA . VAL A 1 120 ? 23.547 -3.616 -24.288 1.00 87.31 120 VAL A CA 1
ATOM 939 C C . VAL A 1 120 ? 24.280 -4.525 -25.280 1.00 87.31 120 VAL A C 1
ATOM 941 O O . VAL A 1 120 ? 25.306 -5.107 -24.937 1.00 87.31 120 VAL A O 1
ATOM 944 N N . SER A 1 121 ? 23.757 -4.655 -26.500 1.00 86.12 121 SER A N 1
ATOM 945 C CA . SER A 1 121 ? 24.302 -5.541 -27.535 1.00 86.12 121 SER A CA 1
ATOM 946 C C . SER A 1 121 ? 25.212 -4.831 -28.542 1.00 86.12 121 SER A C 1
ATOM 948 O O . SER A 1 121 ? 25.637 -5.468 -29.505 1.00 86.12 121 SER A O 1
ATOM 950 N N . ALA A 1 122 ? 25.453 -3.527 -28.388 1.00 90.50 122 ALA A N 1
ATOM 951 C CA . ALA A 1 122 ? 26.264 -2.753 -29.317 1.00 90.50 122 ALA A CA 1
ATOM 952 C C . ALA A 1 122 ? 27.742 -3.160 -29.225 1.00 90.50 122 ALA A C 1
ATOM 954 O O . ALA A 1 122 ? 28.296 -3.288 -28.134 1.00 90.50 122 ALA A O 1
ATOM 955 N N . GLU A 1 123 ? 28.382 -3.344 -30.380 1.00 91.25 123 GLU A N 1
ATOM 956 C CA . GLU A 1 123 ? 29.797 -3.735 -30.468 1.00 91.25 123 GLU A CA 1
ATOM 957 C C . GLU A 1 123 ? 30.741 -2.523 -30.546 1.00 91.25 123 GLU A C 1
ATOM 959 O O . GLU A 1 123 ? 31.941 -2.654 -30.304 1.00 91.25 123 GLU A O 1
ATOM 964 N N . ASP A 1 124 ? 30.203 -1.341 -30.853 1.00 93.62 124 ASP A N 1
ATOM 965 C CA . ASP A 1 124 ? 30.938 -0.086 -30.984 1.00 93.62 124 ASP A CA 1
ATOM 966 C C . ASP A 1 124 ? 30.277 1.065 -30.203 1.00 93.62 124 ASP A C 1
ATOM 968 O O . ASP A 1 124 ? 29.079 1.055 -29.895 1.00 93.62 124 ASP A O 1
ATOM 972 N N . GLU A 1 125 ? 31.090 2.065 -29.861 1.00 91.00 125 GLU A N 1
ATOM 973 C CA . GLU A 1 125 ? 30.699 3.181 -28.996 1.00 91.00 125 GLU A CA 1
ATOM 974 C C . GLU A 1 125 ? 29.660 4.105 -29.655 1.00 91.00 125 GLU A C 1
ATOM 976 O O . GLU A 1 125 ? 28.754 4.592 -28.975 1.00 91.00 125 GLU A O 1
ATOM 981 N N . ASP A 1 126 ? 29.720 4.283 -30.979 1.00 93.19 126 ASP A N 1
ATOM 982 C CA . ASP A 1 126 ? 28.778 5.127 -31.722 1.00 93.19 126 ASP A CA 1
ATOM 983 C C . ASP A 1 126 ? 27.376 4.498 -31.753 1.00 93.19 126 ASP A C 1
ATOM 985 O O . ASP A 1 126 ? 26.372 5.167 -31.468 1.00 93.19 126 ASP A O 1
ATOM 989 N N . SER A 1 127 ? 27.296 3.194 -32.030 1.00 92.12 127 SER A N 1
ATOM 990 C CA . SER A 1 127 ? 26.055 2.415 -31.974 1.00 92.12 127 SER A CA 1
ATOM 991 C C . SER A 1 127 ? 25.470 2.397 -30.564 1.00 92.12 127 SER A C 1
ATOM 993 O O . SER A 1 127 ? 24.265 2.608 -30.395 1.00 92.12 127 SER A O 1
ATOM 995 N N . SER A 1 128 ? 26.315 2.219 -29.544 1.00 92.75 128 SER A N 1
ATOM 996 C CA . SER A 1 128 ? 25.905 2.245 -28.137 1.00 92.75 128 SER A CA 1
ATOM 997 C C . SER A 1 128 ? 25.310 3.606 -27.751 1.00 92.75 128 SER A C 1
ATOM 999 O O . SER A 1 128 ? 24.183 3.687 -27.250 1.00 92.75 128 SER A O 1
ATOM 1001 N N . ALA A 1 129 ? 26.002 4.702 -28.073 1.00 93.31 129 ALA A N 1
ATOM 1002 C CA . ALA A 1 129 ? 25.531 6.055 -27.788 1.00 93.31 129 ALA A CA 1
ATOM 1003 C C . ALA A 1 129 ? 24.222 6.389 -28.527 1.00 93.31 129 ALA A C 1
ATOM 1005 O O . ALA A 1 129 ? 23.330 7.037 -27.968 1.00 93.31 129 ALA A O 1
ATOM 1006 N N . SER A 1 130 ? 24.082 5.940 -29.776 1.00 94.25 130 SER A N 1
ATOM 1007 C CA . SER A 1 130 ? 22.861 6.114 -30.569 1.00 94.25 130 SER A CA 1
ATOM 1008 C C . SER A 1 130 ? 21.670 5.361 -29.961 1.00 94.25 130 SER A C 1
ATOM 1010 O O . SER A 1 130 ? 20.593 5.939 -29.779 1.00 94.25 130 SER A O 1
ATOM 1012 N N . ALA A 1 131 ? 21.873 4.100 -29.572 1.00 93.94 131 ALA A N 1
ATOM 1013 C CA . ALA A 1 131 ? 20.845 3.270 -28.953 1.00 93.94 131 ALA A CA 1
ATOM 1014 C C . ALA A 1 131 ? 20.388 3.827 -27.592 1.00 93.94 131 ALA A C 1
ATOM 1016 O O . ALA A 1 131 ? 19.186 3.891 -27.326 1.00 93.94 131 ALA A O 1
ATOM 1017 N N . MET A 1 132 ? 21.314 4.330 -26.767 1.00 94.50 132 MET A N 1
ATOM 1018 C CA . MET A 1 132 ? 20.965 4.971 -25.494 1.00 94.50 132 MET A CA 1
ATOM 1019 C C . MET A 1 132 ? 20.134 6.247 -25.697 1.00 94.50 132 MET A C 1
ATOM 1021 O O . MET A 1 132 ? 19.111 6.434 -25.038 1.00 94.50 132 MET A O 1
ATOM 1025 N N . LYS A 1 133 ? 20.490 7.098 -26.670 1.00 93.81 133 LYS A N 1
ATOM 1026 C CA . LYS A 1 133 ? 19.669 8.275 -27.020 1.00 93.81 133 LYS A CA 1
ATOM 1027 C C . LYS A 1 133 ? 18.264 7.880 -27.476 1.00 93.81 133 LYS A C 1
ATOM 1029 O O . LYS A 1 133 ? 17.288 8.540 -27.113 1.00 93.81 133 LYS A O 1
ATOM 1034 N N . ALA A 1 134 ? 18.147 6.810 -28.262 1.00 92.81 134 ALA A N 1
ATOM 1035 C CA . ALA A 1 134 ? 16.854 6.279 -28.681 1.00 92.81 134 ALA A CA 1
ATOM 1036 C C . ALA A 1 134 ? 16.034 5.759 -27.486 1.00 92.81 134 ALA A C 1
ATOM 1038 O O . ALA A 1 134 ? 14.824 5.990 -27.435 1.00 92.81 134 ALA A O 1
ATOM 1039 N N . HIS A 1 135 ? 16.685 5.130 -26.504 1.00 92.12 135 HIS A N 1
ATOM 1040 C CA . HIS A 1 135 ? 16.057 4.664 -25.266 1.00 92.12 135 HIS A CA 1
ATOM 1041 C C . HIS A 1 135 ? 15.523 5.822 -24.412 1.00 92.12 135 HIS A C 1
ATOM 1043 O O . HIS A 1 135 ? 14.331 5.843 -24.100 1.00 92.12 135 HIS A O 1
ATOM 1049 N N . CYS A 1 136 ? 16.340 6.847 -24.138 1.00 92.25 136 CYS A N 1
ATOM 1050 C CA . CYS A 1 136 ? 15.900 8.051 -23.418 1.00 92.25 136 CYS A CA 1
ATOM 1051 C C . CYS A 1 136 ? 14.694 8.716 -24.101 1.00 92.25 136 CYS A C 1
ATOM 1053 O O . CYS A 1 136 ? 13.688 9.034 -23.460 1.00 92.25 136 CYS A O 1
ATOM 1055 N N . ARG A 1 137 ? 14.751 8.855 -25.432 1.00 91.19 137 ARG A N 1
ATOM 1056 C CA . ARG A 1 137 ? 13.652 9.416 -26.227 1.00 91.19 137 ARG A CA 1
ATOM 1057 C C . ARG A 1 137 ? 12.383 8.562 -26.159 1.00 91.19 137 ARG A C 1
ATOM 1059 O O . ARG A 1 137 ? 11.290 9.119 -26.106 1.00 91.19 137 ARG A O 1
ATOM 1066 N N . SER A 1 138 ? 12.516 7.236 -26.167 1.00 89.94 138 SER A N 1
ATOM 1067 C CA . SER A 1 138 ? 11.391 6.301 -26.045 1.00 89.94 138 SER A CA 1
ATOM 1068 C C . SER A 1 138 ? 10.650 6.491 -24.718 1.00 89.94 138 SER A C 1
ATOM 1070 O O . SER A 1 138 ? 9.426 6.640 -24.717 1.00 89.94 138 SER A O 1
ATOM 1072 N N . ILE A 1 139 ? 11.390 6.583 -23.604 1.00 89.75 139 ILE A N 1
ATOM 1073 C CA . ILE A 1 139 ? 10.820 6.845 -22.273 1.00 89.75 139 ILE A CA 1
ATOM 1074 C C . ILE A 1 139 ? 10.057 8.174 -22.274 1.00 89.75 139 ILE A C 1
ATOM 1076 O O . ILE A 1 139 ? 8.893 8.207 -21.873 1.00 89.75 139 ILE A O 1
ATOM 1080 N N . LYS A 1 140 ? 10.679 9.250 -22.777 1.00 89.00 140 LYS A N 1
ATOM 1081 C CA . LYS A 1 140 ? 10.062 10.583 -22.830 1.00 89.00 140 LYS A CA 1
ATOM 1082 C C . LYS A 1 140 ? 8.754 10.588 -23.625 1.00 89.00 140 LYS A C 1
ATOM 1084 O O . LYS A 1 140 ? 7.722 11.010 -23.112 1.00 89.00 140 LYS A O 1
ATOM 1089 N N . ILE A 1 141 ? 8.774 10.054 -24.849 1.00 88.75 141 ILE A N 1
ATOM 1090 C CA . ILE A 1 141 ? 7.590 9.998 -25.721 1.00 88.75 141 ILE A CA 1
ATOM 1091 C C . ILE A 1 141 ? 6.462 9.194 -25.067 1.00 88.75 141 ILE A C 1
ATOM 1093 O O . ILE A 1 141 ? 5.291 9.560 -25.184 1.00 88.75 141 ILE A O 1
ATOM 1097 N N . HIS A 1 142 ? 6.783 8.088 -24.391 1.00 86.19 142 HIS A N 1
ATOM 1098 C CA . HIS A 1 142 ? 5.762 7.280 -23.727 1.00 86.19 142 HIS A CA 1
ATOM 1099 C C . HIS A 1 142 ? 5.155 8.013 -22.528 1.00 86.19 142 HIS A C 1
ATOM 1101 O O . HIS A 1 142 ? 3.932 8.027 -22.395 1.00 86.19 142 HIS A O 1
ATOM 1107 N N . ALA A 1 143 ? 5.972 8.692 -21.719 1.00 87.31 143 ALA A N 1
ATOM 1108 C CA . ALA A 1 143 ? 5.490 9.518 -20.614 1.00 87.31 143 ALA A CA 1
ATOM 1109 C C . ALA A 1 143 ? 4.558 10.643 -21.107 1.00 87.31 143 ALA A C 1
ATOM 1111 O O . ALA A 1 143 ? 3.442 10.778 -20.604 1.00 87.31 143 ALA A O 1
ATOM 1112 N N . GLU A 1 144 ? 4.951 11.380 -22.151 1.00 86.69 144 GLU A N 1
ATOM 1113 C CA . GLU A 1 144 ? 4.127 12.428 -22.778 1.00 86.69 144 GLU A CA 1
ATOM 1114 C C . GLU A 1 144 ? 2.808 11.865 -23.334 1.00 86.69 144 GLU A C 1
ATOM 1116 O O . GLU A 1 144 ? 1.726 12.434 -23.148 1.00 86.69 144 GLU A O 1
ATOM 1121 N N . LYS A 1 145 ? 2.870 10.696 -23.981 1.00 85.56 145 LYS A N 1
ATOM 1122 C CA . LYS A 1 145 ? 1.686 10.004 -24.496 1.00 85.56 145 LYS A CA 1
ATOM 1123 C C . LYS A 1 145 ? 0.724 9.640 -23.368 1.00 85.56 145 LYS A C 1
ATOM 1125 O O . LYS A 1 145 ? -0.478 9.848 -23.529 1.00 85.56 145 LYS A O 1
ATOM 1130 N N . LEU A 1 146 ? 1.218 9.119 -22.246 1.00 83.00 146 LEU A N 1
ATOM 1131 C CA . LEU A 1 146 ? 0.387 8.802 -21.082 1.00 83.00 146 LEU A CA 1
ATOM 1132 C C . LEU A 1 146 ? -0.200 10.061 -20.444 1.00 83.00 146 LEU A C 1
ATOM 1134 O O . LEU A 1 146 ? -1.382 10.067 -20.114 1.00 83.00 146 LEU A O 1
ATOM 1138 N N . ALA A 1 147 ? 0.568 11.144 -20.357 1.00 82.06 147 ALA A N 1
ATOM 1139 C CA . ALA A 1 147 ? 0.090 12.419 -19.832 1.00 82.06 147 ALA A CA 1
ATOM 1140 C C . ALA A 1 147 ? -1.044 13.027 -20.676 1.00 82.06 147 ALA A C 1
ATOM 1142 O O . ALA A 1 147 ? -1.921 13.713 -20.149 1.00 82.06 147 ALA A O 1
ATOM 1143 N N . SER A 1 148 ? -1.041 12.769 -21.988 1.00 77.44 148 SER A N 1
ATOM 1144 C CA . SER A 1 148 ? -2.095 13.219 -22.908 1.00 77.44 148 SER A CA 1
ATOM 1145 C C . SER A 1 148 ? -3.359 12.348 -22.901 1.00 77.44 148 SER A C 1
ATOM 1147 O O . SER A 1 148 ? -4.385 12.758 -23.451 1.00 77.44 148 SER A O 1
ATOM 1149 N N . LYS A 1 149 ? -3.321 11.149 -22.300 1.00 76.25 149 LYS A N 1
ATOM 1150 C CA . LYS A 1 149 ? -4.502 10.282 -22.199 1.00 76.25 149 LYS A CA 1
ATOM 1151 C C . LYS A 1 149 ? -5.466 10.839 -21.154 1.00 76.25 149 LYS A C 1
ATOM 1153 O O . LYS A 1 149 ? -5.096 11.103 -20.014 1.00 76.25 149 LYS A O 1
ATOM 1158 N N . ASN A 1 150 ? -6.734 10.954 -21.538 1.00 65.62 150 ASN A N 1
ATOM 1159 C CA . ASN A 1 150 ? -7.771 11.483 -20.664 1.00 65.62 150 ASN A CA 1
ATOM 1160 C C . ASN A 1 150 ? -8.396 10.364 -19.816 1.00 65.62 150 ASN A C 1
ATOM 1162 O O . ASN A 1 150 ? -9.462 9.839 -20.136 1.00 65.62 150 ASN A O 1
ATOM 1166 N N . TYR A 1 151 ? -7.700 9.957 -18.754 1.00 67.12 151 TYR A N 1
ATOM 1167 C CA . TYR A 1 151 ? -8.180 8.915 -17.839 1.00 67.12 151 TYR A CA 1
ATOM 1168 C C . TYR A 1 151 ? -9.416 9.333 -17.027 1.00 67.12 151 TYR A C 1
ATOM 1170 O O . TYR A 1 151 ? -10.113 8.476 -16.493 1.00 67.12 151 TYR A O 1
ATOM 1178 N N . GLU A 1 152 ? -9.726 10.631 -16.985 1.00 58.38 152 GLU A N 1
ATOM 1179 C CA . GLU A 1 152 ? -10.919 11.191 -16.334 1.00 58.38 152 GLU A CA 1
ATOM 1180 C C . GLU A 1 152 ? -12.238 10.685 -16.952 1.00 58.38 152 GLU A C 1
ATOM 1182 O O . GLU A 1 152 ? -13.289 10.777 -16.329 1.00 58.38 152 GLU A O 1
ATOM 1187 N N . GLN A 1 153 ? -12.191 10.144 -18.176 1.00 57.88 153 GLN A N 1
ATOM 1188 C CA . GLN A 1 153 ? -13.351 9.619 -18.908 1.00 57.88 153 GLN A CA 1
ATOM 1189 C C . GLN A 1 153 ? -13.541 8.098 -18.749 1.00 57.88 153 GLN A C 1
ATOM 1191 O O . GLN A 1 153 ? -14.320 7.496 -19.487 1.00 57.88 153 GLN A O 1
ATOM 1196 N N . MET A 1 154 ? -12.811 7.443 -17.839 1.00 61.28 154 MET A N 1
ATOM 1197 C CA . MET A 1 154 ? -13.029 6.025 -17.549 1.00 61.28 154 MET A CA 1
ATOM 1198 C C . MET A 1 154 ? -14.359 5.825 -16.804 1.00 61.28 154 MET A C 1
ATOM 1200 O O . MET A 1 154 ? -14.456 6.075 -15.605 1.00 61.28 154 MET A O 1
ATOM 1204 N N . ASP A 1 155 ? -15.379 5.335 -17.515 1.00 54.03 155 ASP A N 1
ATOM 1205 C CA . ASP A 1 155 ? -16.683 4.996 -16.933 1.00 54.03 155 ASP A CA 1
ATOM 1206 C C . ASP A 1 155 ? -16.540 4.035 -15.738 1.00 54.03 155 ASP A C 1
ATOM 1208 O O . ASP A 1 155 ? -15.939 2.965 -15.850 1.00 54.03 155 ASP A O 1
ATOM 1212 N N . GLY A 1 156 ? -17.141 4.397 -14.601 1.00 57.19 156 GLY A N 1
ATOM 1213 C CA . GLY A 1 156 ? -17.211 3.546 -13.406 1.00 57.19 156 GLY A CA 1
ATOM 1214 C C . GLY A 1 156 ? -16.042 3.676 -12.423 1.00 57.19 156 GLY A C 1
ATOM 1215 O O . GLY A 1 156 ? -16.087 3.041 -11.369 1.00 57.19 156 GLY A O 1
ATOM 1216 N N . PHE A 1 157 ? -15.043 4.518 -12.708 1.00 59.09 157 PHE A N 1
ATOM 1217 C CA . PHE A 1 157 ? -13.930 4.803 -11.797 1.00 59.09 157 PHE A CA 1
ATOM 1218 C C . PHE A 1 157 ? -13.830 6.303 -11.508 1.00 59.09 157 PHE A C 1
ATOM 1220 O O . PHE A 1 157 ? -14.026 7.132 -12.391 1.00 59.09 157 PHE A O 1
ATOM 1227 N N . ASN A 1 158 ? -13.515 6.665 -10.261 1.00 61.25 158 ASN A N 1
ATOM 1228 C CA . ASN A 1 158 ? -13.160 8.048 -9.937 1.00 61.25 158 ASN A CA 1
ATOM 1229 C C . ASN A 1 158 ? -11.878 8.446 -10.680 1.00 61.25 158 ASN A C 1
ATOM 1231 O O . ASN A 1 158 ? -10.982 7.611 -10.831 1.00 61.25 158 ASN A O 1
ATOM 1235 N N . THR A 1 159 ? -11.786 9.720 -11.080 1.00 59.31 159 THR A N 1
ATOM 1236 C CA . THR A 1 159 ? -10.625 10.294 -11.771 1.00 59.31 159 THR A CA 1
ATOM 1237 C C . THR A 1 159 ? -9.316 9.887 -11.089 1.00 59.31 159 THR A C 1
ATOM 1239 O O . THR A 1 159 ? -9.179 10.114 -9.883 1.00 59.31 159 THR A O 1
ATOM 1242 N N . PRO A 1 160 ? -8.358 9.282 -11.817 1.00 64.00 160 PRO A N 1
ATOM 1243 C CA . PRO A 1 160 ? -7.087 8.894 -11.221 1.00 64.00 160 PRO A CA 1
ATOM 1244 C C . PRO A 1 160 ? -6.295 10.110 -10.747 1.00 64.00 160 PRO A C 1
ATOM 1246 O O . PRO A 1 160 ? -6.203 11.102 -11.467 1.00 64.00 160 PRO A O 1
ATOM 1249 N N . ASP A 1 161 ? -5.672 10.014 -9.570 1.00 69.06 161 ASP A N 1
ATOM 1250 C CA . ASP A 1 161 ? -4.831 11.099 -9.040 1.00 69.06 161 ASP A CA 1
ATOM 1251 C C . ASP A 1 161 ? -3.561 11.292 -9.892 1.00 69.06 161 ASP A C 1
ATOM 1253 O O . ASP A 1 161 ? -3.082 12.410 -10.077 1.00 69.06 161 ASP A O 1
ATOM 1257 N N . PHE A 1 162 ? -2.997 10.185 -10.389 1.00 79.94 162 PHE A N 1
ATOM 1258 C CA . PHE A 1 162 ? -1.847 10.135 -11.293 1.00 79.94 162 PHE A CA 1
ATOM 1259 C C . PHE A 1 162 ? -1.701 8.732 -11.913 1.00 79.94 162 PHE A C 1
ATOM 1261 O O . PHE A 1 162 ? -2.333 7.759 -11.487 1.00 79.94 162 PHE A O 1
ATOM 1268 N N . VAL A 1 163 ? -0.840 8.636 -12.924 1.00 87.25 163 VAL A N 1
ATOM 1269 C CA . VAL A 1 163 ? -0.476 7.417 -13.651 1.00 87.25 163 VAL A CA 1
ATOM 1270 C C . VAL A 1 163 ? 0.946 7.015 -13.275 1.00 87.25 163 VAL A C 1
ATOM 1272 O O . VAL A 1 163 ? 1.865 7.829 -13.346 1.00 87.25 163 VAL A O 1
ATOM 1275 N N . LEU A 1 164 ? 1.146 5.753 -12.915 1.00 90.31 164 LEU A N 1
ATOM 1276 C CA . LEU A 1 164 ? 2.458 5.138 -12.762 1.00 90.31 164 LEU A CA 1
ATOM 1277 C C . LEU A 1 164 ? 2.884 4.524 -14.094 1.00 90.31 164 LEU A C 1
ATOM 1279 O O . LEU A 1 164 ? 2.233 3.607 -14.590 1.00 90.31 164 LEU A O 1
ATOM 1283 N N . MET A 1 165 ? 3.986 5.016 -14.653 1.00 90.44 165 MET A N 1
ATOM 1284 C CA . MET A 1 165 ? 4.651 4.406 -15.803 1.00 90.44 165 MET A CA 1
ATOM 1285 C C . MET A 1 165 ? 5.795 3.539 -15.283 1.00 90.44 165 MET A C 1
ATOM 1287 O O . MET A 1 165 ? 6.798 4.067 -14.801 1.00 90.44 165 MET A O 1
ATOM 1291 N N . VAL A 1 166 ? 5.644 2.220 -15.349 1.00 88.94 166 VAL A N 1
ATOM 1292 C CA . VAL A 1 166 ? 6.621 1.285 -14.778 1.00 88.94 166 VAL A CA 1
ATOM 1293 C C . VAL A 1 166 ? 7.652 0.897 -15.829 1.00 88.94 166 VAL A C 1
ATOM 1295 O O . VAL A 1 166 ? 7.307 0.334 -16.864 1.00 88.94 166 VAL A O 1
ATOM 1298 N N . VAL A 1 167 ? 8.927 1.156 -15.539 1.00 88.00 167 VAL A N 1
ATOM 1299 C CA . VAL A 1 167 ? 10.068 0.615 -16.285 1.00 88.00 167 VAL A CA 1
ATOM 1300 C C . VAL A 1 167 ? 10.533 -0.647 -15.549 1.00 88.00 167 VAL A C 1
ATOM 1302 O O . VAL A 1 167 ? 11.146 -0.530 -14.484 1.00 88.00 167 VAL A O 1
ATOM 1305 N N . PRO A 1 168 ? 10.235 -1.857 -16.060 1.00 74.69 168 PRO A N 1
ATOM 1306 C CA . PRO A 1 168 ? 10.455 -3.093 -15.307 1.00 74.69 168 PRO A CA 1
ATOM 1307 C C . PRO A 1 168 ? 11.944 -3.394 -15.083 1.00 74.69 168 PRO A C 1
ATOM 1309 O O . PRO A 1 168 ? 12.313 -3.940 -14.047 1.00 74.69 168 PRO A O 1
ATOM 1312 N N . LEU A 1 169 ? 12.815 -2.989 -16.016 1.00 81.31 169 LEU A N 1
ATOM 1313 C CA . LEU A 1 169 ? 14.260 -3.174 -15.902 1.00 81.31 169 LEU A CA 1
ATOM 1314 C C . LEU A 1 169 ? 14.916 -1.968 -15.221 1.00 81.31 169 LEU A C 1
ATOM 1316 O O . LEU A 1 169 ? 15.066 -0.902 -15.819 1.00 81.31 169 LEU A O 1
ATOM 1320 N N . GLU A 1 170 ? 15.359 -2.162 -13.978 1.00 82.25 170 GLU A N 1
ATOM 1321 C CA . GLU A 1 170 ? 15.995 -1.120 -13.160 1.00 82.25 170 GLU A CA 1
ATOM 1322 C C . GLU A 1 170 ? 17.233 -0.519 -13.848 1.00 82.25 170 GLU A C 1
ATOM 1324 O O . GLU A 1 170 ? 17.370 0.701 -13.923 1.00 82.25 170 GLU A O 1
ATOM 1329 N N . GLY A 1 171 ? 18.103 -1.366 -14.413 1.00 84.38 171 GLY A N 1
ATOM 1330 C CA . GLY A 1 171 ? 19.307 -0.922 -15.125 1.00 84.38 171 GLY A CA 1
ATOM 1331 C C . GLY A 1 171 ? 18.986 -0.002 -16.303 1.00 84.38 171 GLY A C 1
ATOM 1332 O O . GLY A 1 171 ? 19.594 1.052 -16.443 1.00 84.38 171 GLY A O 1
ATOM 1333 N N . ALA A 1 172 ? 17.944 -0.328 -17.072 1.00 86.31 172 ALA A N 1
ATOM 1334 C CA . ALA A 1 172 ? 17.503 0.489 -18.197 1.00 86.31 172 ALA A CA 1
ATOM 1335 C C . ALA A 1 172 ? 17.031 1.878 -17.772 1.00 86.31 172 ALA A C 1
ATOM 1337 O O . ALA A 1 172 ? 17.234 2.846 -18.504 1.00 86.31 172 ALA A O 1
ATOM 1338 N N . PHE A 1 173 ? 16.403 1.988 -16.602 1.00 88.19 173 PHE A N 1
ATOM 1339 C CA . PHE A 1 173 ? 15.995 3.276 -16.060 1.00 88.19 173 PHE A CA 1
ATOM 1340 C C . PHE A 1 173 ? 17.199 4.078 -15.548 1.00 88.19 173 PHE A C 1
ATOM 1342 O O . PHE A 1 173 ? 17.362 5.241 -15.914 1.00 88.19 173 PHE A O 1
ATOM 1349 N N . ILE A 1 174 ? 18.078 3.456 -14.756 1.00 87.81 174 ILE A N 1
ATOM 1350 C CA . ILE A 1 174 ? 19.261 4.118 -14.184 1.00 87.81 174 ILE A CA 1
ATOM 1351 C C . ILE A 1 174 ? 20.225 4.587 -15.279 1.00 87.81 174 ILE A C 1
ATOM 1353 O O . ILE A 1 174 ? 20.723 5.712 -15.213 1.00 87.81 174 ILE A O 1
ATOM 1357 N N . ASP A 1 175 ? 20.484 3.755 -16.286 1.00 90.75 175 ASP A N 1
ATOM 1358 C CA . ASP A 1 175 ? 21.397 4.090 -17.380 1.00 90.75 175 ASP A CA 1
ATOM 1359 C C . ASP A 1 175 ? 20.847 5.247 -18.227 1.00 90.75 175 ASP A C 1
ATOM 1361 O O . ASP A 1 175 ? 21.602 6.152 -18.584 1.00 90.75 175 ASP A O 1
ATOM 1365 N N . ALA A 1 176 ? 19.528 5.290 -18.457 1.00 90.75 176 ALA A N 1
ATOM 1366 C CA . ALA A 1 176 ? 18.876 6.417 -19.122 1.00 90.75 176 ALA A CA 1
ATOM 1367 C C . ALA A 1 176 ? 19.042 7.726 -18.330 1.00 90.75 176 ALA A C 1
ATOM 1369 O O . ALA A 1 176 ? 19.459 8.736 -18.895 1.00 90.75 176 ALA A O 1
ATOM 1370 N N . MET A 1 177 ? 18.792 7.702 -17.012 1.00 89.81 177 MET A N 1
ATOM 1371 C CA . MET A 1 177 ? 18.971 8.874 -16.136 1.00 89.81 177 MET A CA 1
ATOM 1372 C C . MET A 1 177 ? 20.427 9.358 -16.086 1.00 89.81 177 MET A C 1
ATOM 1374 O O . MET A 1 177 ? 20.682 10.556 -15.997 1.00 89.81 177 MET A O 1
ATOM 1378 N N . ARG A 1 178 ? 21.397 8.436 -16.129 1.00 89.94 178 ARG A N 1
ATOM 1379 C CA . ARG A 1 178 ? 22.827 8.779 -16.168 1.00 89.94 178 ARG A CA 1
ATOM 1380 C C . ARG A 1 178 ? 23.239 9.377 -17.507 1.00 89.94 178 ARG A C 1
ATOM 1382 O O . ARG A 1 178 ? 24.068 10.284 -17.527 1.00 89.94 178 ARG A O 1
ATOM 1389 N N . SER A 1 179 ? 22.700 8.851 -18.605 1.00 91.44 179 SER A N 1
ATOM 1390 C CA . SER A 1 179 ? 23.047 9.297 -19.953 1.00 91.44 179 SER A CA 1
ATOM 1391 C C . SER A 1 179 ? 22.441 10.653 -20.302 1.00 91.44 179 SER A C 1
ATOM 1393 O O . SER A 1 179 ? 23.062 11.408 -21.048 1.00 91.44 179 SER A O 1
ATOM 1395 N N . ASP A 1 180 ? 21.236 10.944 -19.819 1.00 90.44 180 ASP A N 1
ATOM 1396 C CA . ASP A 1 180 ? 20.546 12.206 -20.069 1.00 90.44 180 ASP A CA 1
ATOM 1397 C C . ASP A 1 180 ? 19.969 12.768 -18.760 1.00 90.44 180 ASP A C 1
ATOM 1399 O O . ASP A 1 180 ? 18.838 12.448 -18.389 1.00 90.44 180 ASP A O 1
ATOM 1403 N N . PRO A 1 181 ? 20.724 13.627 -18.052 1.00 86.56 181 PRO A N 1
ATOM 1404 C CA . PRO A 1 181 ? 20.243 14.253 -16.824 1.00 86.56 181 PRO A CA 1
ATOM 1405 C C . PRO A 1 181 ? 18.994 15.125 -17.022 1.00 86.56 181 PRO A C 1
ATOM 1407 O O . PRO A 1 181 ? 18.215 15.277 -16.083 1.00 86.56 181 PRO A O 1
ATOM 1410 N N . SER A 1 182 ? 18.779 15.675 -18.227 1.00 88.50 182 SER A N 1
ATOM 1411 C CA . SER A 1 182 ? 17.608 16.517 -18.519 1.00 88.50 182 SER A CA 1
ATOM 1412 C C . SER A 1 182 ? 16.311 15.709 -18.601 1.00 88.50 182 SER A C 1
ATOM 1414 O O . SER A 1 182 ? 15.244 16.221 -18.267 1.00 88.50 182 SER A O 1
ATOM 1416 N N . LEU A 1 183 ? 16.409 14.409 -18.910 1.00 86.94 183 LEU A N 1
ATOM 1417 C CA . LEU A 1 183 ? 15.266 13.499 -18.904 1.00 86.94 183 LEU A CA 1
ATOM 1418 C C . LEU A 1 183 ? 14.604 13.430 -17.522 1.00 86.94 183 LEU A C 1
ATOM 1420 O O . LEU A 1 183 ? 13.385 13.345 -17.435 1.00 86.94 183 LEU A O 1
ATOM 1424 N N . TYR A 1 184 ? 15.374 13.487 -16.431 1.00 84.50 184 TYR A N 1
ATOM 1425 C CA . TYR A 1 184 ? 14.790 13.4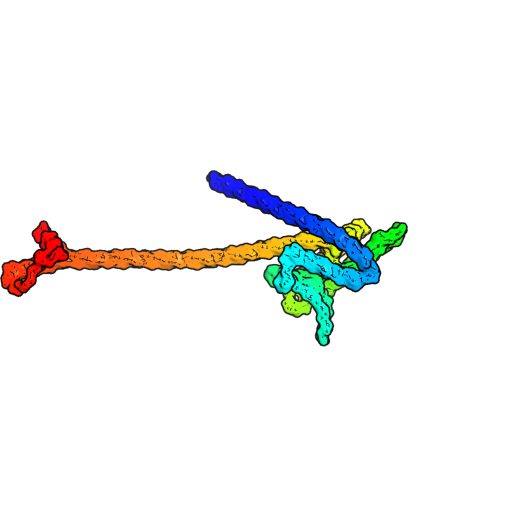91 -15.088 1.00 84.50 184 TYR A CA 1
ATOM 1426 C C . TYR A 1 184 ? 13.913 14.728 -14.852 1.00 84.50 184 TYR A C 1
ATOM 1428 O O . TYR A 1 184 ? 12.810 14.605 -14.321 1.00 84.50 184 TYR A O 1
ATOM 1436 N N . GLU A 1 185 ? 14.387 15.906 -15.264 1.00 84.25 185 GLU A N 1
ATOM 1437 C CA . GLU A 1 185 ? 13.639 17.159 -15.126 1.00 84.25 185 GLU A CA 1
ATOM 1438 C C . GLU A 1 185 ? 12.329 17.096 -15.924 1.00 84.25 185 GLU A C 1
ATOM 1440 O O . GLU A 1 185 ? 11.263 17.343 -15.355 1.00 84.25 185 GLU A O 1
ATOM 1445 N N . ASP A 1 186 ? 12.398 16.635 -17.178 1.00 83.88 186 ASP A N 1
ATOM 1446 C CA . ASP A 1 186 ? 11.232 16.434 -18.048 1.00 83.88 186 ASP A CA 1
ATOM 1447 C C . ASP A 1 186 ? 10.190 15.483 -17.422 1.00 83.88 186 ASP A C 1
ATOM 1449 O O . ASP A 1 186 ? 8.985 15.740 -17.455 1.00 83.88 186 ASP A O 1
ATOM 1453 N N . LEU A 1 187 ? 10.638 14.364 -16.838 1.00 83.69 187 LEU A N 1
ATOM 1454 C CA . LEU A 1 187 ? 9.750 13.355 -16.248 1.00 83.69 187 LEU A CA 1
ATOM 1455 C C . LEU A 1 187 ? 9.118 13.803 -14.922 1.00 83.69 187 LEU A C 1
ATOM 1457 O O . LEU A 1 187 ? 8.068 13.286 -14.530 1.00 83.69 187 LEU A O 1
ATOM 1461 N N . VAL A 1 188 ? 9.752 14.728 -14.201 1.00 81.00 188 VAL A N 1
ATOM 1462 C CA . VAL A 1 188 ? 9.245 15.243 -12.920 1.00 81.00 188 VAL A CA 1
ATOM 1463 C C . VAL A 1 188 ? 8.277 16.410 -13.119 1.00 81.00 188 VAL A C 1
ATOM 1465 O O . VAL A 1 188 ? 7.363 16.567 -12.297 1.00 81.00 188 VAL A O 1
ATOM 1468 N N . GLU A 1 189 ? 8.452 17.194 -14.187 1.00 80.06 189 G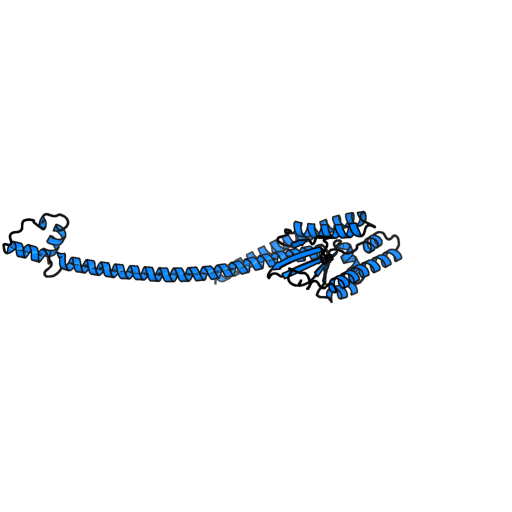LU A N 1
ATOM 1469 C CA . GLU A 1 189 ? 7.652 18.385 -14.485 1.00 80.06 189 GLU A CA 1
ATOM 1470 C C . GLU A 1 189 ? 6.154 18.066 -14.629 1.00 80.06 189 GLU A C 1
ATOM 1472 O O . GLU A 1 189 ? 5.322 18.729 -13.995 1.00 80.06 189 GLU A O 1
ATOM 1477 N N . ASP A 1 190 ? 5.786 17.009 -15.368 1.00 71.62 190 ASP A N 1
ATOM 1478 C CA . ASP A 1 190 ? 4.384 16.585 -15.446 1.00 71.62 190 ASP A CA 1
ATOM 1479 C C . ASP A 1 190 ? 3.966 15.845 -14.162 1.00 71.62 190 ASP A C 1
ATOM 1481 O O . ASP A 1 190 ? 4.488 14.796 -13.768 1.00 71.62 190 ASP A O 1
ATOM 1485 N N . ARG A 1 191 ? 2.976 16.401 -13.460 1.00 70.69 191 ARG A N 1
ATOM 1486 C CA . ARG A 1 191 ? 2.444 15.808 -12.226 1.00 70.69 191 ARG A CA 1
ATOM 1487 C C . ARG A 1 191 ? 1.540 14.604 -12.473 1.00 70.69 191 ARG A C 1
ATOM 1489 O O . ARG A 1 191 ? 1.338 13.836 -11.536 1.00 70.69 191 ARG A O 1
ATOM 1496 N N . ARG A 1 192 ? 1.032 14.426 -13.694 1.00 78.81 192 ARG A N 1
ATOM 1497 C CA . ARG A 1 192 ? 0.061 13.378 -14.039 1.00 78.81 192 ARG A CA 1
ATOM 1498 C C . ARG A 1 192 ? 0.706 12.024 -14.272 1.00 78.81 192 ARG A C 1
ATOM 1500 O O . ARG A 1 192 ? 0.039 11.018 -14.064 1.00 78.81 192 ARG A O 1
ATOM 1507 N N . VAL A 1 193 ? 1.974 11.982 -14.677 1.00 86.19 193 VAL A N 1
ATOM 1508 C CA . VAL A 1 193 ? 2.711 10.734 -14.909 1.00 86.19 193 VAL A CA 1
ATOM 1509 C C . VAL A 1 193 ? 3.907 10.675 -13.974 1.00 86.19 193 VAL A C 1
ATOM 1511 O O . VAL A 1 193 ? 4.664 11.632 -13.831 1.00 86.19 193 VAL A O 1
ATOM 1514 N N . LYS A 1 194 ? 4.070 9.539 -13.306 1.00 88.75 194 LYS A N 1
ATOM 1515 C CA . LYS A 1 194 ? 5.212 9.245 -12.451 1.00 88.75 194 LYS A CA 1
ATOM 1516 C C . LYS A 1 194 ? 5.899 8.009 -12.990 1.00 88.75 194 LYS A C 1
ATOM 1518 O O . LYS A 1 194 ? 5.371 6.902 -12.904 1.00 88.75 194 LYS A O 1
ATOM 1523 N N . VAL A 1 195 ? 7.063 8.226 -13.594 1.00 89.31 195 VAL A N 1
ATOM 1524 C CA . VAL A 1 195 ? 7.908 7.140 -14.081 1.00 89.31 195 VAL A CA 1
ATOM 1525 C C . VAL A 1 195 ? 8.605 6.508 -12.889 1.00 89.31 195 VAL A C 1
ATOM 1527 O O . VAL A 1 195 ? 9.239 7.201 -12.093 1.00 89.31 195 VAL A O 1
ATOM 1530 N N . VAL A 1 196 ? 8.451 5.199 -12.748 1.00 88.00 196 VAL A N 1
ATOM 1531 C CA . VAL A 1 196 ? 8.998 4.430 -11.633 1.00 88.00 196 VAL A CA 1
ATOM 1532 C C . VAL A 1 196 ? 9.749 3.219 -12.161 1.00 88.00 196 VAL A C 1
ATOM 1534 O O . VAL A 1 196 ? 9.304 2.547 -13.088 1.00 88.00 196 VAL A O 1
ATOM 1537 N N . SER A 1 197 ? 10.892 2.928 -11.553 1.00 86.19 197 SER A N 1
ATOM 1538 C CA . SER A 1 197 ? 11.579 1.653 -11.733 1.00 86.19 197 SER A CA 1
ATOM 1539 C C . SER A 1 197 ? 10.929 0.548 -10.896 1.00 86.19 197 SER A C 1
ATOM 1541 O O . SER A 1 197 ? 10.074 0.828 -10.050 1.00 86.19 197 SER A O 1
ATOM 1543 N N . GLY A 1 198 ? 11.343 -0.708 -11.086 1.00 82.25 198 GLY A N 1
ATOM 1544 C CA . GLY A 1 198 ? 10.837 -1.842 -10.305 1.00 82.25 198 GLY A CA 1
ATOM 1545 C C . GLY A 1 198 ? 10.950 -1.631 -8.787 1.00 82.25 198 GLY A C 1
ATOM 1546 O O . GLY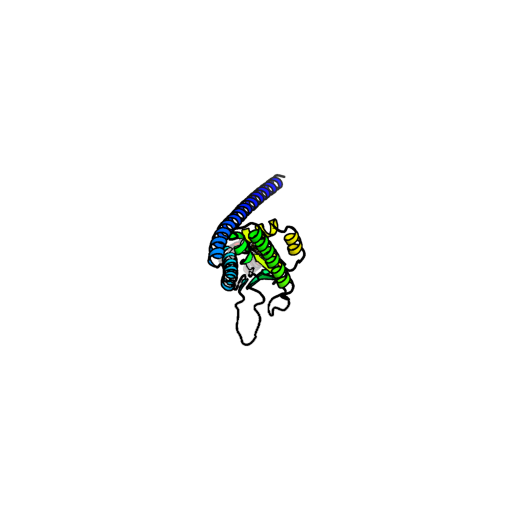 A 1 198 ? 9.975 -1.831 -8.058 1.00 82.25 198 GLY A O 1
ATOM 1547 N N . THR A 1 199 ? 12.097 -1.144 -8.298 1.00 81.69 199 THR A N 1
ATOM 1548 C CA . THR A 1 199 ? 12.292 -0.832 -6.865 1.00 81.69 199 THR A CA 1
ATOM 1549 C C . THR A 1 199 ? 11.398 0.303 -6.379 1.00 81.69 199 THR A C 1
ATOM 1551 O O . THR A 1 199 ? 10.735 0.180 -5.345 1.00 81.69 199 THR A O 1
ATOM 1554 N N . SER A 1 200 ? 11.323 1.394 -7.141 1.00 85.19 200 SER A N 1
ATOM 1555 C CA . SER A 1 200 ? 10.486 2.552 -6.808 1.00 85.19 200 SER A CA 1
ATOM 1556 C C . SER A 1 200 ? 8.995 2.199 -6.817 1.00 85.19 200 SER A C 1
ATOM 1558 O O . SER A 1 200 ? 8.226 2.693 -5.987 1.00 85.19 200 SER A O 1
ATOM 1560 N N . PHE A 1 201 ? 8.582 1.297 -7.708 1.00 89.38 201 PHE A N 1
ATOM 1561 C CA . PHE A 1 201 ? 7.230 0.758 -7.748 1.00 89.38 201 PHE A CA 1
ATOM 1562 C C . PHE A 1 201 ? 6.919 -0.063 -6.492 1.00 89.38 201 PHE A C 1
ATOM 1564 O O . PHE A 1 201 ? 5.920 0.212 -5.830 1.00 89.38 201 PHE A O 1
ATOM 1571 N N . MET A 1 202 ? 7.801 -0.979 -6.075 1.00 86.12 202 MET A N 1
ATOM 1572 C CA . MET A 1 202 ? 7.626 -1.716 -4.814 1.00 86.12 202 MET A CA 1
ATOM 1573 C C . MET A 1 202 ? 7.541 -0.796 -3.592 1.00 86.12 202 MET A C 1
ATOM 1575 O O . MET A 1 202 ? 6.690 -1.000 -2.725 1.00 86.12 202 MET A O 1
ATOM 1579 N N . LEU A 1 203 ? 8.383 0.240 -3.519 1.00 87.12 203 LEU A N 1
ATOM 1580 C CA . LEU A 1 203 ? 8.305 1.238 -2.448 1.00 87.12 203 LEU A CA 1
ATOM 1581 C C . LEU A 1 203 ? 6.961 1.973 -2.465 1.00 87.12 203 LEU A C 1
ATOM 1583 O O . LEU A 1 203 ? 6.351 2.169 -1.415 1.00 87.12 203 LEU A O 1
ATOM 1587 N N . THR A 1 204 ? 6.470 2.326 -3.652 1.00 89.75 204 THR A N 1
ATOM 1588 C CA . THR A 1 204 ? 5.153 2.951 -3.826 1.00 89.75 204 THR A CA 1
ATOM 1589 C C . THR A 1 204 ? 4.038 2.029 -3.330 1.00 89.75 204 THR A C 1
ATOM 1591 O O . THR A 1 204 ? 3.185 2.459 -2.554 1.00 89.75 204 THR A O 1
ATOM 1594 N N . LEU A 1 205 ? 4.078 0.744 -3.687 1.00 90.56 205 LEU A N 1
ATOM 1595 C CA . LEU A 1 205 ? 3.130 -0.257 -3.198 1.00 90.56 205 LEU A CA 1
ATOM 1596 C C . LEU A 1 205 ? 3.182 -0.399 -1.669 1.00 90.56 205 LEU A C 1
ATOM 1598 O O . LEU A 1 205 ? 2.138 -0.413 -1.018 1.00 90.56 205 LEU A O 1
ATOM 1602 N N . LEU A 1 206 ? 4.378 -0.430 -1.074 1.00 88.12 206 LEU A N 1
ATOM 1603 C CA . LEU A 1 206 ? 4.545 -0.479 0.381 1.00 88.12 206 LEU A CA 1
ATOM 1604 C C . LEU A 1 206 ? 3.916 0.743 1.073 1.00 88.12 206 LEU A C 1
ATOM 1606 O O . LEU A 1 206 ? 3.253 0.602 2.104 1.00 88.12 206 LEU A O 1
ATOM 1610 N N . LEU A 1 207 ? 4.103 1.938 0.506 1.00 88.44 207 LEU A N 1
ATOM 1611 C CA . LEU A 1 207 ? 3.495 3.169 1.018 1.00 88.44 207 LEU A CA 1
ATOM 1612 C C . LEU A 1 207 ? 1.966 3.115 0.945 1.00 88.44 207 LEU A C 1
ATOM 1614 O O . LEU A 1 207 ? 1.295 3.530 1.891 1.00 88.44 207 LEU A O 1
ATOM 1618 N N . ILE A 1 208 ? 1.412 2.561 -0.134 1.00 89.62 208 ILE A N 1
ATOM 1619 C CA . ILE A 1 208 ? -0.036 2.376 -0.297 1.00 89.62 208 ILE A CA 1
ATOM 1620 C C . ILE A 1 208 ? -0.588 1.412 0.760 1.00 89.62 208 ILE A C 1
ATOM 1622 O O . ILE A 1 208 ? -1.611 1.703 1.381 1.00 89.62 208 ILE A O 1
ATOM 1626 N N . GLN A 1 209 ? 0.110 0.312 1.044 1.00 87.75 209 GLN A N 1
ATOM 1627 C CA . GLN A 1 209 ? -0.294 -0.611 2.109 1.00 87.75 209 GLN A CA 1
ATOM 1628 C C . GLN A 1 209 ? -0.282 0.039 3.494 1.00 87.75 209 GLN A C 1
ATOM 1630 O O . GLN A 1 209 ? -1.187 -0.194 4.302 1.00 87.75 209 GLN A O 1
ATOM 1635 N N . GLU A 1 210 ? 0.730 0.856 3.792 1.00 84.44 210 GLU A N 1
ATOM 1636 C CA . GLU A 1 210 ? 0.781 1.569 5.069 1.00 84.44 210 GLU A CA 1
ATOM 1637 C C . GLU A 1 210 ? -0.346 2.606 5.169 1.00 84.44 210 GLU A C 1
ATOM 1639 O O . GLU A 1 210 ? -0.964 2.758 6.226 1.00 84.44 210 GLU A O 1
ATOM 1644 N N . LEU A 1 211 ? -0.684 3.252 4.051 1.00 86.94 211 LEU A N 1
ATOM 1645 C CA . LEU A 1 211 ? -1.812 4.169 3.956 1.00 86.94 211 LEU A CA 1
ATOM 1646 C C . LEU A 1 211 ? -3.150 3.454 4.225 1.00 86.94 211 LEU A C 1
ATOM 1648 O O . LEU A 1 211 ? -3.942 3.947 5.029 1.00 86.94 211 LEU A O 1
ATOM 1652 N N . TRP A 1 212 ? -3.379 2.256 3.674 1.00 86.81 212 TRP A N 1
ATOM 1653 C CA . TRP A 1 212 ? -4.564 1.443 4.002 1.00 86.81 212 TRP A CA 1
ATOM 1654 C C . TRP A 1 212 ? -4.646 1.070 5.477 1.00 86.81 212 TRP A C 1
ATOM 1656 O O . TRP A 1 212 ? -5.714 1.126 6.090 1.00 86.81 212 TRP A O 1
ATOM 1666 N N . LYS A 1 213 ? -3.518 0.669 6.064 1.00 84.62 213 LYS A N 1
ATOM 1667 C CA . LYS A 1 213 ? -3.466 0.285 7.473 1.00 84.62 213 LYS A CA 1
ATOM 1668 C C . LYS A 1 213 ? -3.815 1.463 8.377 1.00 84.62 213 LYS A C 1
ATOM 1670 O O . LYS A 1 213 ? -4.579 1.290 9.329 1.00 84.62 213 LYS A O 1
ATOM 1675 N N . ARG A 1 214 ? -3.285 2.647 8.065 1.00 83.62 214 ARG A N 1
ATOM 1676 C CA . ARG A 1 214 ? -3.601 3.889 8.772 1.00 83.62 214 ARG A CA 1
ATOM 1677 C C . ARG A 1 214 ? -5.084 4.237 8.651 1.00 83.62 214 ARG A C 1
ATOM 1679 O O . ARG A 1 214 ? -5.699 4.563 9.663 1.00 83.62 214 ARG A O 1
ATOM 1686 N N . GLU A 1 215 ? -5.663 4.108 7.461 1.00 84.19 215 GLU A N 1
ATOM 1687 C CA . GLU A 1 215 ? -7.083 4.392 7.241 1.00 84.19 215 GLU A CA 1
ATOM 1688 C C . GLU A 1 215 ? -7.994 3.440 8.027 1.00 84.19 215 GLU A C 1
ATOM 1690 O O . GLU A 1 215 ? -8.900 3.868 8.741 1.00 84.19 215 GLU A O 1
ATOM 1695 N N . ASN A 1 216 ? -7.710 2.135 7.987 1.00 83.62 216 ASN A N 1
ATOM 1696 C CA . ASN A 1 216 ? -8.463 1.152 8.767 1.00 83.62 216 ASN A CA 1
ATOM 1697 C C . ASN A 1 216 ? -8.376 1.419 10.278 1.00 83.62 216 ASN A C 1
ATOM 1699 O O . ASN A 1 216 ? -9.362 1.241 10.991 1.00 83.62 216 ASN A O 1
ATOM 1703 N N . GLN A 1 217 ? -7.220 1.863 10.778 1.00 80.75 217 GLN A N 1
ATOM 1704 C CA . GLN A 1 217 ? -7.079 2.264 12.180 1.00 80.75 217 GLN A CA 1
ATOM 1705 C C . GLN A 1 217 ? -7.895 3.517 12.508 1.00 80.75 217 GLN A C 1
ATOM 1707 O O . GLN A 1 217 ? -8.549 3.539 13.549 1.00 80.75 217 GLN A O 1
ATOM 1712 N N . SER A 1 218 ? -7.883 4.519 11.627 1.00 84.38 218 SER A N 1
ATOM 1713 C CA . SER A 1 218 ? -8.675 5.746 11.771 1.00 84.38 218 SER A CA 1
ATOM 1714 C C . SER A 1 218 ? -10.169 5.427 11.885 1.00 84.38 218 SER A C 1
ATOM 1716 O O . SER A 1 218 ? -10.824 5.814 12.854 1.00 84.38 218 SER A O 1
ATOM 1718 N N . ARG A 1 219 ? -10.693 4.605 10.966 1.00 83.50 219 ARG A N 1
ATOM 1719 C CA . ARG A 1 219 ? -12.100 4.183 10.971 1.00 83.50 219 ARG A CA 1
ATOM 1720 C C . ARG A 1 219 ? -12.485 3.431 12.249 1.00 83.50 219 ARG A C 1
ATOM 1722 O O . ARG A 1 219 ? -13.512 3.734 12.850 1.00 83.50 219 ARG A O 1
ATOM 1729 N N . ASN A 1 220 ? -11.641 2.504 12.706 1.00 81.62 220 ASN A N 1
ATOM 1730 C CA . ASN A 1 220 ? -11.892 1.758 13.942 1.00 81.62 220 ASN A CA 1
ATOM 1731 C C . ASN A 1 220 ? -11.874 2.657 15.191 1.00 81.62 220 ASN A C 1
ATOM 1733 O O . ASN A 1 220 ? -12.596 2.384 16.147 1.00 81.62 220 ASN A O 1
ATOM 1737 N N . GLN A 1 221 ? -11.051 3.711 15.211 1.00 78.88 221 GLN A N 1
ATOM 1738 C CA . GLN A 1 221 ? -11.035 4.674 16.318 1.00 78.88 221 GLN A CA 1
ATOM 1739 C C . GLN A 1 221 ? -12.335 5.472 16.385 1.00 78.88 221 GLN A C 1
ATOM 1741 O O . GLN A 1 221 ? -12.881 5.630 17.474 1.00 78.88 221 GLN A O 1
ATOM 1746 N N . ILE A 1 222 ? -12.849 5.923 15.239 1.00 85.88 222 ILE A N 1
ATOM 1747 C CA . ILE A 1 222 ? -14.133 6.631 15.165 1.00 85.88 222 ILE A CA 1
ATOM 1748 C C . ILE A 1 222 ? -15.261 5.730 15.685 1.00 85.88 222 ILE A C 1
ATOM 1750 O O . ILE A 1 222 ? -15.999 6.139 16.580 1.00 85.88 222 ILE A O 1
ATOM 1754 N N . GLU A 1 223 ? -15.334 4.479 15.216 1.00 89.06 223 GLU A N 1
ATOM 1755 C CA . GLU A 1 223 ? -16.343 3.516 15.686 1.00 89.06 223 GLU A CA 1
ATOM 1756 C C . GLU A 1 223 ? -16.212 3.242 17.197 1.00 89.06 223 GLU A C 1
ATOM 1758 O O . GLU A 1 223 ? -17.209 3.147 17.914 1.00 89.06 223 GLU A O 1
ATOM 1763 N N . LEU A 1 224 ? -14.984 3.143 17.715 1.00 88.31 224 LEU A N 1
ATOM 1764 C CA . LEU A 1 224 ? -14.744 2.957 19.145 1.00 88.31 224 LEU A CA 1
ATOM 1765 C C . LEU A 1 224 ? -15.233 4.154 19.971 1.00 88.31 224 LEU A C 1
ATOM 1767 O O . LEU A 1 224 ? -15.824 3.950 21.031 1.00 88.31 224 LEU A O 1
ATOM 1771 N N . MET A 1 225 ? -14.996 5.384 19.507 1.00 86.75 225 MET A N 1
ATOM 1772 C CA . MET A 1 225 ? -15.474 6.598 20.178 1.00 86.75 225 MET A CA 1
ATOM 1773 C C . MET A 1 225 ? -17.003 6.648 20.199 1.00 86.75 225 MET A C 1
ATOM 1775 O O . MET A 1 225 ? -17.585 6.926 21.246 1.00 86.75 225 MET A O 1
ATOM 1779 N N . GLU A 1 226 ? -17.648 6.308 19.084 1.00 93.38 226 GLU A N 1
ATOM 1780 C CA . GLU A 1 226 ? -19.108 6.241 18.977 1.00 93.38 226 GLU A CA 1
ATOM 1781 C C . GLU A 1 226 ? -19.698 5.187 19.928 1.00 93.38 226 GLU A C 1
ATOM 1783 O O . GLU A 1 226 ? -20.574 5.489 20.745 1.00 93.38 226 GLU A O 1
ATOM 1788 N N . ARG A 1 227 ? -19.147 3.965 19.928 1.00 92.69 227 ARG A N 1
ATOM 1789 C CA . ARG A 1 227 ? -19.544 2.914 20.881 1.00 92.69 227 ARG A CA 1
ATOM 1790 C C . ARG A 1 227 ? -19.277 3.308 22.334 1.00 92.69 227 ARG A C 1
ATOM 1792 O O . ARG A 1 227 ? -20.071 2.963 23.208 1.00 92.69 227 ARG A O 1
ATOM 1799 N N . GLY A 1 228 ? -18.182 4.020 22.602 1.00 91.88 228 GLY A N 1
ATOM 1800 C CA . GLY A 1 228 ? -17.853 4.554 23.924 1.00 91.88 228 GLY A CA 1
ATOM 1801 C C . GLY A 1 228 ? -18.888 5.567 24.417 1.00 91.88 228 GLY A C 1
ATOM 1802 O O . GLY A 1 228 ? -19.311 5.483 25.569 1.00 91.88 228 GLY A O 1
ATOM 1803 N N . GLY A 1 229 ? -19.349 6.458 23.534 1.00 93.19 229 GLY A N 1
ATOM 1804 C CA . GLY A 1 229 ? -20.447 7.387 23.811 1.00 93.19 229 GLY A CA 1
ATOM 1805 C C . GLY A 1 229 ? -21.746 6.655 24.152 1.00 93.19 229 GLY A C 1
ATOM 1806 O O . GLY A 1 229 ? -22.318 6.871 25.217 1.00 93.19 229 GLY A O 1
ATOM 1807 N N . HIS A 1 230 ? -22.152 5.691 23.321 1.00 95.31 230 HIS A N 1
ATOM 1808 C CA . HIS A 1 230 ? -23.343 4.880 23.595 1.00 95.31 230 HIS A CA 1
ATOM 1809 C C . HIS A 1 230 ? -23.261 4.097 24.911 1.00 95.31 230 HIS A C 1
ATOM 1811 O O . HIS A 1 230 ? -24.259 3.972 25.624 1.00 95.31 230 HIS A O 1
ATOM 1817 N N . LEU A 1 231 ? -22.087 3.557 25.245 1.00 94.12 231 LEU A N 1
ATOM 1818 C CA . LEU A 1 231 ? -21.876 2.865 26.513 1.00 94.12 231 LEU A CA 1
ATOM 1819 C C . LEU A 1 231 ? -22.015 3.825 27.698 1.00 94.12 231 LEU A C 1
ATOM 1821 O O . LEU A 1 231 ? -22.679 3.478 28.674 1.00 94.12 231 LEU A O 1
ATOM 1825 N N . HIS A 1 232 ? -21.424 5.018 27.608 1.00 94.19 232 HIS A N 1
ATOM 1826 C CA . HIS A 1 232 ? -21.542 6.048 28.637 1.00 94.19 232 HIS A CA 1
ATOM 1827 C C . HIS A 1 232 ? -23.013 6.397 28.906 1.00 94.19 232 HIS A C 1
ATOM 1829 O O . HIS A 1 232 ? -23.454 6.339 30.054 1.00 94.19 232 HIS A O 1
ATOM 1835 N N . ASP A 1 233 ? -23.797 6.654 27.858 1.00 96.31 233 ASP A N 1
ATOM 1836 C CA . ASP A 1 233 ? -25.225 6.972 27.989 1.00 96.31 233 ASP A CA 1
ATOM 1837 C C . ASP A 1 233 ? -26.007 5.835 28.659 1.00 96.31 233 ASP A C 1
ATOM 1839 O O . ASP A 1 233 ? -26.841 6.063 29.538 1.00 96.31 233 ASP A O 1
ATOM 1843 N N . LYS A 1 234 ? -25.709 4.579 28.301 1.00 95.75 234 LYS A N 1
ATOM 1844 C CA . LYS A 1 234 ? -26.328 3.408 28.940 1.00 95.75 234 LYS A CA 1
ATOM 1845 C C . LYS A 1 234 ? -25.972 3.285 30.417 1.00 95.75 234 LYS A C 1
ATOM 1847 O O . LYS A 1 234 ? -26.835 2.895 31.202 1.00 95.75 234 LYS A O 1
ATOM 1852 N N . VAL A 1 235 ? -24.739 3.615 30.801 1.00 95.25 235 VAL A N 1
ATOM 1853 C CA . VAL A 1 235 ? -24.323 3.629 32.209 1.00 95.25 235 VAL A CA 1
ATOM 1854 C C . VAL A 1 235 ? -25.091 4.695 32.985 1.00 95.25 235 VAL A C 1
ATOM 1856 O O . VAL A 1 235 ? -25.567 4.397 34.077 1.00 95.25 235 VAL A O 1
ATOM 1859 N N . VAL A 1 236 ? -25.281 5.893 32.424 1.00 96.88 236 VAL A N 1
ATOM 1860 C CA . VAL A 1 236 ? -26.074 6.955 33.068 1.00 96.88 236 VAL A CA 1
ATOM 1861 C C . VAL A 1 236 ? -27.516 6.496 33.305 1.00 96.88 236 VAL A C 1
ATOM 1863 O O . VAL A 1 236 ? -27.977 6.522 34.443 1.00 96.88 236 VAL A O 1
ATOM 1866 N N . ILE A 1 237 ? -28.188 5.968 32.276 1.00 97.31 237 ILE A N 1
ATOM 1867 C CA . ILE A 1 237 ? -29.570 5.456 32.385 1.00 97.31 237 ILE A CA 1
ATOM 1868 C C . ILE A 1 237 ? -29.674 4.328 33.426 1.00 97.31 237 ILE A C 1
ATOM 1870 O O . ILE A 1 237 ? -30.648 4.231 34.180 1.00 97.31 237 I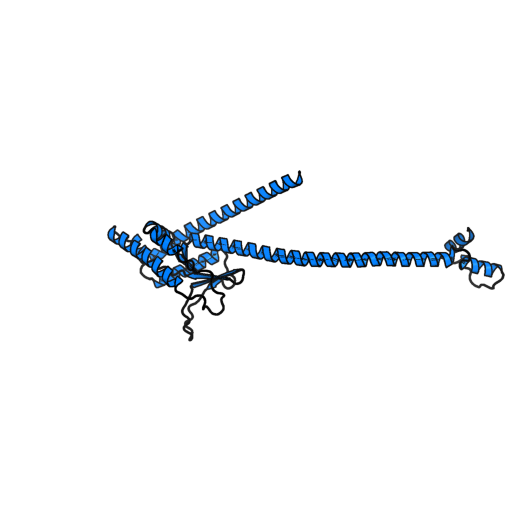LE A O 1
ATOM 1874 N N . PHE A 1 238 ? -28.671 3.448 33.476 1.00 96.94 238 PHE A N 1
ATOM 1875 C CA . PHE A 1 238 ? -28.618 2.387 34.477 1.00 96.94 238 PHE A CA 1
ATOM 1876 C C . PHE A 1 238 ? -28.480 2.950 35.896 1.00 96.94 238 PHE A C 1
ATOM 1878 O O . PHE A 1 238 ? -29.197 2.503 36.790 1.00 96.94 238 PHE A O 1
ATOM 1885 N N . LEU A 1 239 ? -27.595 3.930 36.106 1.00 96.56 239 LEU A N 1
ATOM 1886 C CA . LEU A 1 239 ? -27.408 4.573 37.408 1.00 96.56 239 LEU A CA 1
ATOM 1887 C C . LEU A 1 239 ? -28.688 5.268 37.879 1.00 96.56 239 LEU A C 1
ATOM 1889 O O . LEU A 1 239 ? -29.063 5.088 39.033 1.00 96.56 239 LEU A O 1
ATOM 1893 N N . GLU A 1 240 ? -29.397 5.972 36.993 1.00 96.38 240 GLU A N 1
ATOM 1894 C CA . GLU A 1 240 ? -30.705 6.571 37.298 1.00 96.38 240 GLU A CA 1
ATOM 1895 C C . GLU A 1 240 ? -31.709 5.512 37.764 1.00 96.38 240 GLU A C 1
ATOM 1897 O O . GLU A 1 240 ? -32.292 5.634 38.842 1.00 96.38 240 GLU A O 1
ATOM 1902 N N . SER A 1 241 ? -31.840 4.422 37.000 1.00 96.00 241 SER A N 1
ATOM 1903 C CA . SER A 1 241 ? -32.729 3.304 37.344 1.00 96.00 241 SER A CA 1
ATOM 1904 C C . SER A 1 241 ? -32.360 2.682 38.695 1.00 96.00 241 SER A C 1
ATOM 1906 O O . SER A 1 241 ? -33.232 2.351 39.498 1.00 96.00 241 SER A O 1
ATOM 1908 N N . PHE A 1 242 ? -31.063 2.541 38.975 1.00 93.69 242 PHE A N 1
ATOM 1909 C CA . PHE A 1 242 ? -30.561 1.991 40.231 1.00 93.69 242 PHE A CA 1
ATOM 1910 C C . PHE A 1 242 ? -30.843 2.917 41.422 1.00 93.69 242 PHE A C 1
ATOM 1912 O O . PHE A 1 242 ? -31.245 2.450 42.489 1.00 93.69 242 PHE A O 1
ATOM 1919 N N . THR A 1 243 ? -30.697 4.231 41.240 1.00 94.94 243 THR A N 1
ATOM 1920 C CA . THR A 1 243 ? -31.079 5.229 42.245 1.00 94.94 243 THR A CA 1
ATOM 1921 C C . THR A 1 243 ? -32.579 5.181 42.533 1.00 94.94 243 THR A C 1
ATOM 1923 O O . 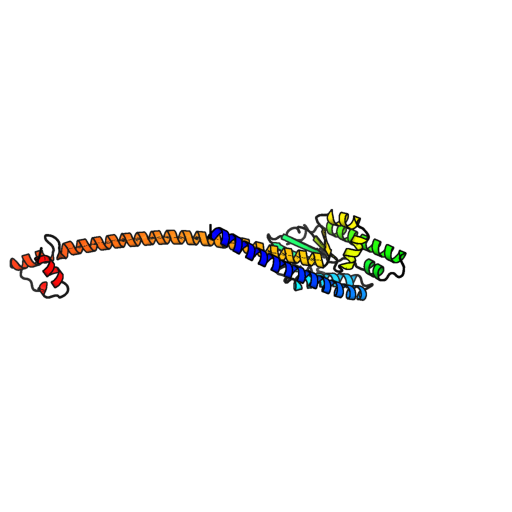THR A 1 243 ? -32.963 5.184 43.704 1.00 94.94 243 THR A O 1
ATOM 1926 N N . THR A 1 244 ? -33.425 5.058 41.504 1.00 96.06 244 THR A N 1
ATOM 1927 C CA . THR A 1 244 ? -34.877 4.889 41.678 1.00 96.06 244 THR A CA 1
ATOM 1928 C C . THR A 1 244 ? -35.205 3.632 42.480 1.00 96.06 244 THR A C 1
ATOM 1930 O O . THR A 1 244 ? -35.987 3.703 43.423 1.00 96.06 244 THR A O 1
ATOM 1933 N N . ILE A 1 245 ? -34.566 2.495 42.183 1.00 95.44 245 ILE A N 1
ATOM 1934 C CA . ILE A 1 245 ? -34.754 1.257 42.959 1.00 95.44 245 ILE A CA 1
ATOM 1935 C C . ILE A 1 245 ? -34.396 1.475 44.435 1.00 95.44 245 ILE A C 1
ATOM 1937 O O . ILE A 1 245 ? -35.144 1.057 45.317 1.00 95.44 245 ILE A O 1
ATOM 1941 N N . GLY A 1 246 ? -33.274 2.144 44.715 1.00 94.56 246 GLY A N 1
ATOM 1942 C CA . GLY A 1 246 ? -32.870 2.465 46.085 1.00 94.56 246 GLY A CA 1
ATOM 1943 C C . GLY A 1 246 ? -33.906 3.316 46.828 1.00 94.56 246 GLY A C 1
ATOM 1944 O O . GLY A 1 246 ? -34.198 3.045 47.993 1.00 94.56 246 GLY A O 1
ATOM 1945 N N . PHE A 1 247 ? -34.497 4.300 46.146 1.00 94.94 247 PHE A N 1
ATOM 1946 C CA . PHE A 1 247 ? -35.566 5.133 46.697 1.00 94.94 247 PHE A CA 1
ATOM 1947 C C . PHE A 1 247 ? -36.832 4.319 47.007 1.00 94.94 247 PHE A C 1
ATOM 1949 O O . PHE A 1 247 ? -37.338 4.383 48.128 1.00 94.94 247 PHE A O 1
ATOM 1956 N N . GLU A 1 248 ? -37.303 3.499 46.064 1.00 95.06 248 GLU A N 1
ATOM 1957 C CA . GLU A 1 248 ? -38.511 2.682 46.248 1.00 95.06 248 GLU A CA 1
ATOM 1958 C C . GLU A 1 248 ? -38.352 1.628 47.351 1.00 95.06 248 GLU A C 1
ATOM 1960 O O . GLU A 1 248 ? -39.278 1.395 48.128 1.00 95.06 248 GLU A O 1
ATOM 1965 N N . LEU A 1 249 ? -37.164 1.032 47.496 1.00 95.75 249 LEU A N 1
ATOM 1966 C CA . LEU A 1 249 ? -36.867 0.141 48.623 1.00 95.75 249 LEU A CA 1
ATOM 1967 C C . LEU A 1 249 ? -36.918 0.879 49.968 1.00 95.75 249 LEU A C 1
ATOM 1969 O O . LEU A 1 249 ? -37.381 0.313 50.958 1.00 95.75 249 LEU A O 1
ATOM 1973 N N . GLY A 1 250 ? -36.478 2.140 50.005 1.00 95.44 250 GLY A N 1
ATOM 1974 C CA . GLY A 1 250 ? -36.615 3.003 51.177 1.00 95.44 250 GLY A CA 1
ATOM 1975 C C . GLY A 1 250 ? -38.079 3.259 51.543 1.00 95.44 250 GLY A C 1
ATOM 1976 O O . GLY A 1 250 ? -38.446 3.119 52.709 1.00 95.44 250 GLY A O 1
ATOM 1977 N N . GLN A 1 251 ? -38.928 3.554 50.552 1.00 96.00 251 GLN A N 1
ATOM 1978 C CA . GLN A 1 251 ? -40.371 3.725 50.764 1.00 96.00 251 GLN A CA 1
ATOM 1979 C C . GLN A 1 251 ? -41.040 2.431 51.237 1.00 96.00 251 GLN A C 1
ATOM 1981 O O . GLN A 1 251 ? -41.818 2.449 52.189 1.00 96.00 251 GLN A O 1
ATOM 1986 N N . ALA A 1 252 ? -40.708 1.298 50.613 1.00 95.44 252 ALA A N 1
ATOM 1987 C CA . ALA A 1 252 ? -41.238 -0.007 50.996 1.00 95.44 252 ALA A CA 1
ATOM 1988 C C . ALA A 1 252 ? -40.865 -0.368 52.439 1.00 95.44 252 ALA A C 1
ATOM 1990 O O . ALA A 1 252 ? -41.707 -0.867 53.186 1.00 95.44 252 ALA A O 1
ATOM 1991 N N . LYS A 1 253 ? -39.625 -0.071 52.848 1.00 96.06 253 LYS A N 1
ATOM 1992 C CA . LYS A 1 253 ? -39.185 -0.240 54.232 1.00 96.06 253 LYS A CA 1
ATOM 1993 C C . LYS A 1 253 ? -39.961 0.665 55.191 1.00 96.06 253 LYS A C 1
ATOM 1995 O O . LYS A 1 253 ? -40.450 0.173 56.195 1.00 96.06 253 LYS A O 1
ATOM 2000 N N . ALA A 1 254 ? -40.127 1.948 54.870 1.00 95.69 254 ALA A N 1
ATOM 2001 C CA . ALA A 1 254 ? -40.878 2.868 55.724 1.00 95.69 254 ALA A CA 1
ATOM 2002 C C . ALA A 1 254 ? -42.343 2.427 55.911 1.00 95.69 254 ALA A C 1
ATOM 2004 O O . ALA A 1 254 ? -42.850 2.435 57.029 1.00 95.69 254 ALA A O 1
ATOM 2005 N N . ALA A 1 255 ? -43.001 1.980 54.837 1.00 94.94 255 ALA A N 1
ATOM 2006 C CA . ALA A 1 255 ? -44.363 1.449 54.903 1.00 94.94 255 ALA A CA 1
ATOM 2007 C C . ALA A 1 255 ? -44.446 0.149 55.723 1.00 94.94 255 ALA A C 1
ATOM 2009 O O . ALA A 1 255 ? -45.421 -0.070 56.442 1.00 94.94 255 ALA A O 1
ATOM 2010 N N . TYR A 1 256 ? -43.427 -0.711 55.628 1.00 93.94 256 TYR A N 1
ATOM 2011 C CA . TYR A 1 256 ? -43.311 -1.902 56.467 1.00 93.94 256 TYR A CA 1
ATOM 2012 C C . TYR A 1 256 ? -43.161 -1.531 57.951 1.00 93.94 256 TYR A C 1
ATOM 2014 O O . TYR A 1 256 ? -43.925 -2.037 58.771 1.00 93.94 256 TYR A O 1
ATOM 2022 N N . ASP A 1 257 ? -42.240 -0.622 58.281 1.00 92.62 257 ASP A N 1
ATOM 2023 C CA . ASP A 1 257 ? -41.975 -0.180 59.656 1.00 92.62 257 ASP A CA 1
ATOM 2024 C C . ASP A 1 257 ? -43.233 0.488 60.275 1.00 92.62 257 ASP A C 1
ATOM 2026 O O . ASP A 1 257 ? -43.565 0.279 61.447 1.00 92.62 257 ASP A O 1
ATOM 2030 N N . GLU A 1 258 ? -44.000 1.247 59.481 1.00 92.31 258 GLU A N 1
ATOM 2031 C CA . GLU A 1 258 ? -45.285 1.825 59.903 1.00 92.31 258 GLU A CA 1
ATOM 2032 C C . GLU A 1 258 ? -46.348 0.745 60.165 1.00 92.31 258 GLU A C 1
ATOM 2034 O O . GLU A 1 258 ? -47.032 0.782 61.194 1.00 92.31 258 GLU A O 1
ATOM 2039 N N . ALA A 1 259 ? -46.479 -0.239 59.270 1.00 90.56 259 ALA A N 1
ATOM 2040 C CA . ALA A 1 259 ? -47.410 -1.351 59.446 1.00 90.56 259 ALA A CA 1
ATOM 2041 C C . ALA A 1 259 ? -47.062 -2.198 60.682 1.00 90.56 259 ALA A C 1
ATOM 2043 O O . ALA A 1 259 ? -47.961 -2.618 61.412 1.00 90.56 259 ALA A O 1
ATOM 2044 N N . GLU A 1 260 ? -45.772 -2.410 60.951 1.00 86.94 260 GLU A N 1
ATOM 2045 C CA . GLU A 1 260 ? -45.283 -3.073 62.162 1.00 86.94 260 GLU A CA 1
ATOM 2046 C C . GLU A 1 260 ? -45.639 -2.267 63.420 1.00 86.94 260 GLU A C 1
ATOM 2048 O O . GLU A 1 260 ? -46.166 -2.825 64.385 1.00 86.94 260 GLU A O 1
ATOM 2053 N N . THR A 1 261 ? -45.477 -0.941 63.378 1.00 88.25 261 THR A N 1
ATOM 2054 C CA . THR A 1 261 ? -45.879 -0.049 64.476 1.00 88.25 261 THR A CA 1
ATOM 2055 C C . THR A 1 261 ? -47.377 -0.144 64.766 1.00 88.25 261 THR A C 1
ATOM 2057 O O . THR A 1 261 ? -47.790 -0.296 65.915 1.00 88.25 261 THR A O 1
ATOM 2060 N N . GLN A 1 262 ? -48.225 -0.116 63.740 1.00 87.44 262 GLN A N 1
ATOM 2061 C CA . GLN A 1 262 ? -49.674 -0.257 63.919 1.00 87.44 262 GLN A CA 1
ATOM 2062 C C . GLN A 1 262 ? -50.070 -1.657 64.419 1.00 87.44 262 GLN A C 1
ATOM 2064 O O . GLN A 1 262 ? -51.056 -1.804 65.150 1.00 87.44 262 GLN A O 1
ATOM 2069 N N . LEU A 1 263 ? -49.313 -2.689 64.042 1.00 83.62 263 LEU A N 1
ATOM 2070 C CA . LEU A 1 263 ? -49.592 -4.072 64.408 1.00 83.62 263 LEU A CA 1
ATOM 2071 C C . LEU A 1 263 ? -49.192 -4.392 65.853 1.00 83.62 263 LEU A C 1
ATOM 2073 O O . LEU A 1 263 ? -50.021 -4.955 66.573 1.00 83.62 263 LEU A O 1
ATOM 2077 N N . SER A 1 264 ? -47.967 -4.049 66.269 1.00 80.81 264 SER A N 1
ATOM 2078 C CA . SER A 1 264 ? -47.371 -4.556 67.515 1.00 80.81 264 SER A CA 1
ATOM 2079 C C . SER A 1 264 ? -46.695 -3.526 68.421 1.00 80.81 264 SER A C 1
ATOM 2081 O O . SER A 1 264 ? -46.879 -3.631 69.624 1.00 80.81 264 SER A O 1
ATOM 2083 N N . SER A 1 265 ? -45.947 -2.538 67.928 1.00 75.44 265 SER A N 1
ATOM 2084 C CA . SER A 1 265 ? -45.122 -1.682 68.816 1.00 75.44 265 SER A CA 1
ATOM 2085 C C . SER A 1 265 ? -45.726 -0.311 69.150 1.00 75.44 265 SER A C 1
ATOM 2087 O O . SER A 1 265 ? -45.339 0.328 70.117 1.00 75.44 265 SER A O 1
ATOM 2089 N N . GLY A 1 266 ? -46.708 0.172 68.392 1.00 78.56 266 GLY A N 1
ATOM 2090 C CA . GLY A 1 266 ? -47.284 1.505 68.580 1.00 78.56 266 GLY A CA 1
ATOM 2091 C C . GLY A 1 266 ? -48.269 1.617 69.747 1.00 78.56 266 GLY A C 1
ATOM 2092 O O . GLY A 1 266 ? -48.934 0.656 70.153 1.00 78.56 266 GLY A O 1
ATOM 2093 N N . THR A 1 267 ? -48.452 2.840 70.255 1.00 77.56 267 THR A N 1
ATOM 2094 C CA . THR A 1 267 ? -49.450 3.137 71.292 1.00 77.56 267 THR A CA 1
ATOM 2095 C C . THR A 1 267 ? -50.865 2.903 70.755 1.00 77.56 267 THR A C 1
ATOM 2097 O O . THR A 1 267 ? -51.363 3.651 69.920 1.00 77.56 267 THR A O 1
ATOM 2100 N N . GLY A 1 268 ? -51.530 1.853 71.246 1.00 79.69 268 GLY A N 1
ATOM 2101 C CA . GLY A 1 268 ? -52.845 1.448 70.726 1.00 79.69 268 GLY A CA 1
ATOM 2102 C C . GLY A 1 268 ? -52.778 0.482 69.541 1.00 79.69 268 GLY A C 1
ATOM 2103 O O . GLY A 1 268 ? -53.757 0.371 68.808 1.00 79.69 268 GLY A O 1
ATOM 2104 N N . ASN A 1 269 ? -51.656 -0.227 69.379 1.00 86.94 269 ASN A N 1
ATOM 2105 C CA . ASN A 1 269 ? -51.494 -1.261 68.365 1.00 86.94 269 ASN A CA 1
ATOM 2106 C C . ASN A 1 269 ? -52.600 -2.332 68.398 1.00 86.94 269 ASN A C 1
ATOM 2108 O O . ASN A 1 269 ? -53.219 -2.608 69.434 1.00 86.94 269 ASN A O 1
ATOM 2112 N N . VAL A 1 270 ? -52.835 -2.942 67.235 1.00 85.69 270 VAL A N 1
ATOM 2113 C CA . VAL A 1 270 ? -53.940 -3.884 67.004 1.00 85.69 270 VAL A CA 1
ATOM 2114 C C . VAL A 1 270 ? -53.863 -5.093 67.933 1.00 85.69 270 VAL A C 1
ATOM 2116 O O . VAL A 1 270 ? -54.902 -5.518 68.447 1.00 85.69 270 VAL A O 1
ATOM 2119 N N . ILE A 1 271 ? -52.667 -5.641 68.175 1.00 83.56 271 ILE A N 1
ATOM 2120 C CA . ILE A 1 271 ? -52.499 -6.799 69.063 1.00 83.56 271 ILE A CA 1
ATOM 2121 C C . ILE A 1 271 ? -52.964 -6.446 70.481 1.00 83.56 271 ILE A C 1
ATOM 2123 O O . ILE A 1 271 ? -53.855 -7.112 71.013 1.00 83.56 271 ILE A O 1
ATOM 2127 N N . ARG A 1 272 ? -52.453 -5.351 71.052 1.00 80.94 272 ARG A N 1
ATOM 2128 C CA . ARG A 1 272 ? -52.798 -4.887 72.402 1.00 80.94 272 ARG A CA 1
ATOM 2129 C C . ARG A 1 272 ? -54.280 -4.543 72.532 1.00 80.94 272 ARG A C 1
ATOM 2131 O O . ARG A 1 272 ? -54.911 -4.919 73.515 1.00 80.94 272 ARG A O 1
ATOM 2138 N N . GLN A 1 273 ? -54.867 -3.864 71.540 1.00 82.56 273 GLN A N 1
ATOM 2139 C CA . GLN A 1 273 ? -56.305 -3.557 71.539 1.00 82.56 273 GLN A CA 1
ATOM 2140 C C . GLN A 1 273 ? -57.166 -4.825 71.488 1.00 82.56 273 GLN A C 1
ATOM 2142 O O . GLN A 1 273 ? -58.186 -4.910 72.175 1.00 82.56 273 GLN A O 1
ATOM 2147 N N . THR A 1 274 ? -56.749 -5.825 70.709 1.00 82.06 274 THR A N 1
ATOM 2148 C CA . THR A 1 274 ? -57.468 -7.100 70.598 1.00 82.06 274 THR A CA 1
ATOM 2149 C C . THR A 1 274 ? -57.393 -7.908 71.897 1.00 82.06 274 THR A C 1
ATOM 2151 O O . THR A 1 274 ? -58.403 -8.487 72.304 1.00 82.06 274 THR A O 1
ATOM 2154 N N . GLU A 1 275 ? -56.247 -7.915 72.586 1.00 77.38 275 GLU A N 1
ATOM 2155 C CA . GLU A 1 275 ? -56.118 -8.550 73.908 1.00 77.38 275 GLU A CA 1
ATOM 2156 C C . GLU A 1 275 ? -56.925 -7.803 74.985 1.00 77.38 275 GLU A C 1
ATOM 2158 O O . GLU A 1 275 ? -57.686 -8.430 75.720 1.00 77.38 275 GLU A O 1
ATOM 2163 N N . MET A 1 276 ? -56.888 -6.467 75.020 1.00 81.06 276 MET A N 1
ATOM 2164 C CA . MET A 1 276 ? -57.680 -5.678 75.977 1.00 81.06 276 MET A CA 1
ATOM 2165 C C . MET A 1 276 ? -59.197 -5.899 75.802 1.00 81.06 276 MET A C 1
ATOM 2167 O O . MET A 1 276 ? -59.940 -6.020 76.776 1.00 81.06 276 MET A O 1
ATOM 2171 N N . LEU A 1 277 ? -59.677 -6.030 74.558 1.00 80.88 277 LEU A N 1
ATOM 2172 C CA . LEU A 1 277 ? -61.069 -6.393 74.251 1.00 80.88 277 LEU A CA 1
ATOM 2173 C C . LEU A 1 277 ? -61.454 -7.781 74.785 1.00 80.88 277 LEU A C 1
ATOM 2175 O O . LEU A 1 277 ? -62.580 -7.980 75.253 1.00 80.88 277 LEU A O 1
ATOM 2179 N N . ARG A 1 278 ? -60.534 -8.748 74.721 1.00 75.12 278 ARG A N 1
ATOM 2180 C CA . ARG A 1 278 ? -60.724 -10.084 75.297 1.00 75.12 278 ARG A CA 1
ATOM 2181 C C . ARG A 1 278 ? -60.796 -10.021 76.824 1.00 75.12 278 ARG A C 1
ATOM 2183 O O . ARG A 1 278 ? -61.688 -10.651 77.391 1.00 75.12 278 ARG A O 1
ATOM 2190 N N . GLU A 1 279 ? -59.911 -9.267 77.476 1.00 78.50 279 GLU A N 1
ATOM 2191 C CA . GLU A 1 279 ? -59.919 -9.074 78.938 1.00 78.50 279 GLU A CA 1
ATOM 2192 C C . GLU A 1 279 ? -61.233 -8.456 79.435 1.00 78.50 279 GLU A C 1
ATOM 2194 O O . GLU A 1 279 ? -61.764 -8.865 80.466 1.00 78.50 279 GLU A O 1
ATOM 2199 N N . LEU A 1 280 ? -61.819 -7.548 78.651 1.00 82.94 280 LEU A N 1
ATOM 2200 C CA . LEU A 1 280 ? -63.120 -6.930 78.926 1.00 82.94 280 LEU A CA 1
ATOM 2201 C C . LEU A 1 280 ? -64.331 -7.856 78.666 1.00 82.94 280 LEU A C 1
ATOM 2203 O O . LEU A 1 280 ? -65.476 -7.429 78.814 1.00 82.94 280 LEU A O 1
ATOM 2207 N N . GLY A 1 281 ? -64.111 -9.129 78.314 1.00 74.88 281 GLY A N 1
ATOM 2208 C CA . GLY A 1 281 ? -65.158 -10.154 78.244 1.00 74.88 281 GLY A CA 1
ATOM 2209 C C . GLY A 1 281 ? -65.702 -10.457 76.844 1.00 74.88 281 GLY A C 1
ATOM 2210 O O . GLY A 1 281 ? -66.740 -11.119 76.721 1.00 74.88 281 GLY A O 1
ATOM 2211 N N . ALA A 1 282 ? -65.027 -10.022 75.774 1.00 76.75 282 ALA A N 1
ATOM 2212 C CA . ALA A 1 282 ? -65.393 -10.424 74.417 1.00 76.75 282 ALA A CA 1
ATOM 2213 C C . ALA A 1 282 ? -65.229 -11.948 74.224 1.00 76.75 282 ALA A C 1
ATOM 2215 O O . ALA A 1 282 ? -64.202 -12.539 74.559 1.00 76.75 282 ALA A O 1
ATOM 2216 N N . LYS A 1 283 ? -66.239 -12.617 73.649 1.00 71.19 283 LYS A N 1
ATOM 2217 C CA . LYS A 1 283 ? -66.182 -14.064 73.367 1.00 71.19 283 LYS A CA 1
ATOM 2218 C C . LYS A 1 283 ? -65.282 -14.352 72.159 1.00 71.19 283 LYS A C 1
ATOM 2220 O O . LYS A 1 283 ? -65.747 -14.312 71.020 1.00 71.19 283 LYS A O 1
ATOM 2225 N N . VAL A 1 284 ? -64.019 -14.704 72.401 1.00 70.81 284 VAL A N 1
ATOM 2226 C CA . VAL A 1 284 ? -63.039 -15.046 71.351 1.00 70.81 284 VAL A CA 1
ATOM 2227 C C . VAL A 1 284 ? -62.829 -16.565 71.258 1.00 70.81 284 VAL A C 1
ATOM 2229 O O . VAL A 1 284 ? -62.693 -17.242 72.272 1.00 70.81 284 VAL A O 1
ATOM 2232 N N . LYS A 1 285 ? -62.809 -17.126 70.037 1.00 66.38 285 LYS A N 1
ATOM 2233 C CA . LYS A 1 285 ? -62.648 -18.581 69.791 1.00 66.38 285 LYS A CA 1
ATOM 2234 C C . LYS A 1 285 ? -61.197 -19.040 69.563 1.00 66.38 285 LYS A C 1
ATOM 2236 O O . LYS A 1 285 ? -60.944 -20.240 69.579 1.00 66.38 285 LYS A O 1
ATOM 2241 N N . LYS A 1 286 ? -60.264 -18.128 69.272 1.00 66.19 286 LYS A N 1
ATOM 2242 C CA . LYS A 1 286 ? -58.850 -18.421 68.965 1.00 66.19 286 LYS A CA 1
ATOM 2243 C C . LYS A 1 286 ? -57.953 -17.458 69.745 1.00 66.19 286 LYS A C 1
ATOM 2245 O O . LYS A 1 286 ? -58.294 -16.286 69.835 1.00 66.19 286 LYS A O 1
ATOM 2250 N N . ASP A 1 287 ? -56.838 -17.964 70.271 1.00 64.31 287 ASP A N 1
ATOM 2251 C CA . ASP A 1 287 ? -55.867 -17.204 71.072 1.00 64.31 287 ASP A CA 1
ATOM 2252 C C . ASP A 1 287 ? -54.666 -16.781 70.207 1.00 64.31 287 ASP A C 1
ATOM 2254 O O . ASP A 1 287 ? -54.051 -17.630 69.548 1.00 64.31 287 ASP A O 1
ATOM 2258 N N . LEU A 1 288 ? -54.346 -15.484 70.195 1.00 65.00 288 LEU A N 1
ATOM 2259 C CA . LEU A 1 288 ? -53.215 -14.923 69.448 1.00 65.00 288 LEU A CA 1
ATOM 2260 C C . LEU A 1 288 ? -51.868 -15.413 70.006 1.00 65.00 288 LEU A C 1
ATOM 2262 O O . LEU A 1 288 ? -50.937 -15.645 69.231 1.00 65.00 288 LEU A O 1
ATOM 2266 N N . ARG A 1 289 ? -51.790 -15.706 71.312 1.00 58.97 289 ARG A N 1
ATOM 2267 C CA . ARG A 1 289 ? -50.574 -16.171 72.006 1.00 58.97 289 ARG A CA 1
ATOM 2268 C C . ARG A 1 289 ? -50.144 -17.594 71.612 1.00 58.97 289 ARG A C 1
ATOM 2270 O O . ARG A 1 289 ? -48.995 -17.975 71.828 1.00 58.97 289 ARG A O 1
ATOM 2277 N N . ASN A 1 290 ? -51.035 -18.379 70.994 1.00 55.75 290 ASN A N 1
ATOM 2278 C CA . ASN A 1 290 ? -50.787 -19.783 70.631 1.00 55.75 290 ASN A CA 1
ATOM 2279 C C . ASN A 1 290 ? -50.294 -20.005 69.186 1.00 55.75 290 ASN A C 1
ATOM 2281 O O . ASN A 1 290 ? -49.975 -21.141 68.829 1.00 55.75 290 ASN A O 1
ATOM 2285 N N . LYS A 1 291 ? -50.193 -18.965 68.341 1.00 55.69 291 LYS A N 1
ATOM 2286 C CA . LYS A 1 291 ? -49.601 -19.078 66.992 1.00 55.69 291 LYS A CA 1
ATOM 2287 C C . LYS A 1 291 ? -48.171 -18.526 66.971 1.00 55.69 291 LYS A C 1
ATOM 2289 O O . LYS A 1 291 ? -47.943 -17.353 67.247 1.00 55.69 291 LYS A O 1
ATOM 2294 N N . SER A 1 292 ? -47.209 -19.382 66.615 1.00 52.72 292 SER A N 1
ATOM 2295 C CA . SER A 1 292 ? -45.768 -19.178 66.852 1.00 52.72 292 SER A CA 1
ATOM 2296 C C . SER A 1 292 ? -45.141 -17.935 66.207 1.00 52.72 292 SER A C 1
ATOM 2298 O O . SER A 1 292 ? -44.161 -17.436 66.745 1.00 52.72 292 SER A O 1
ATOM 2300 N N . GLY A 1 293 ? -45.695 -17.408 65.108 1.00 58.75 293 GLY A N 1
ATOM 2301 C CA . GLY A 1 293 ? -45.181 -16.190 64.462 1.00 58.75 293 GLY A CA 1
ATOM 2302 C C . GLY A 1 293 ? -45.617 -14.879 65.128 1.00 58.75 293 GLY A C 1
ATOM 2303 O O . GLY A 1 293 ? -44.913 -13.886 65.029 1.00 58.75 293 GLY A O 1
ATOM 2304 N N . VAL A 1 294 ? -46.753 -14.880 65.836 1.00 57.34 294 VAL A N 1
ATOM 2305 C CA . VAL A 1 294 ? -47.363 -13.670 66.433 1.00 57.34 294 VAL A CA 1
ATOM 2306 C C . VAL A 1 294 ? -47.022 -13.546 67.921 1.00 57.34 294 VAL A C 1
ATOM 2308 O O . VAL A 1 294 ? -47.101 -12.471 68.499 1.00 57.34 294 VAL A O 1
ATOM 2311 N N . ARG A 1 295 ? -46.581 -14.643 68.547 1.00 55.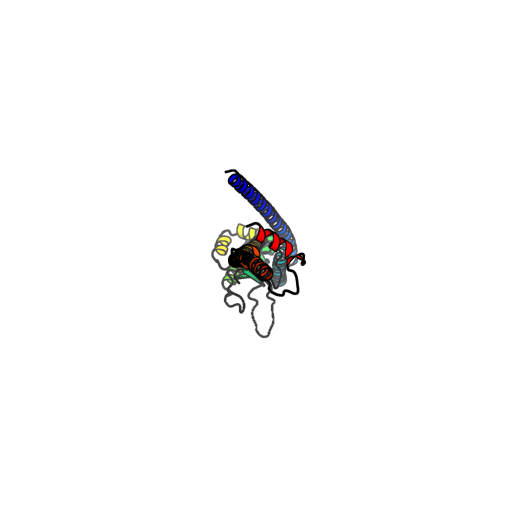94 295 ARG A N 1
ATOM 2312 C CA . ARG A 1 295 ? -46.245 -14.696 69.974 1.00 55.94 295 ARG A CA 1
ATOM 2313 C C . ARG A 1 295 ? -45.093 -13.764 70.365 1.00 55.94 295 ARG A C 1
ATOM 2315 O O . ARG A 1 295 ? -45.149 -13.197 71.445 1.00 55.94 295 ARG A O 1
ATOM 2322 N N . LYS A 1 296 ? -44.087 -13.600 69.498 1.00 60.44 296 LYS A N 1
ATOM 2323 C CA . LYS A 1 296 ? -42.951 -12.693 69.739 1.00 60.44 296 LYS A CA 1
ATOM 2324 C C . LYS A 1 296 ? -43.397 -11.226 69.727 1.00 60.44 296 LYS A C 1
ATOM 2326 O O . LYS A 1 296 ? -43.186 -10.520 70.699 1.00 60.44 296 LYS A O 1
ATOM 2331 N N . LEU A 1 297 ? -44.144 -10.849 68.689 1.00 59.66 297 LEU A N 1
ATOM 2332 C CA . LEU A 1 297 ? -44.717 -9.510 68.521 1.00 59.66 297 LEU A CA 1
ATOM 2333 C C . LEU A 1 297 ? -45.723 -9.150 69.628 1.00 59.66 297 LEU A C 1
ATOM 2335 O O . LEU A 1 297 ? -45.818 -7.997 70.019 1.00 59.66 297 LEU A O 1
ATOM 2339 N N . ALA A 1 298 ? -46.468 -10.131 70.150 1.00 57.44 298 ALA A N 1
ATOM 2340 C CA . ALA A 1 298 ? -47.402 -9.923 71.257 1.00 57.44 298 ALA A CA 1
ATOM 2341 C C . ALA A 1 298 ? -46.719 -9.796 72.629 1.00 57.44 298 ALA A C 1
ATOM 2343 O O . ALA A 1 298 ? -47.255 -9.118 73.495 1.00 57.44 298 ALA A O 1
ATOM 2344 N N . GLN A 1 299 ? -45.565 -10.440 72.835 1.00 63.31 299 GLN A N 1
ATOM 2345 C CA . GLN A 1 299 ? -44.782 -10.295 74.068 1.00 63.31 299 GLN A CA 1
ATOM 2346 C C . GLN A 1 299 ? -44.043 -8.955 74.112 1.00 63.31 299 GLN A C 1
ATOM 2348 O O . GLN A 1 299 ? -44.047 -8.299 75.144 1.00 63.31 299 GLN A O 1
ATOM 2353 N N . GLU A 1 300 ? -43.475 -8.521 72.985 1.00 60.91 300 GLU A N 1
ATOM 2354 C CA . GLU A 1 300 ? -42.782 -7.229 72.874 1.00 60.91 300 GLU A CA 1
ATOM 2355 C C . GLU A 1 300 ? -43.751 -6.035 73.036 1.00 60.91 300 GLU A C 1
ATOM 2357 O O . GLU A 1 300 ? -43.374 -5.009 73.586 1.00 60.91 300 GLU A O 1
ATOM 2362 N N . ALA A 1 301 ? -45.022 -6.188 72.647 1.00 57.34 301 ALA A N 1
ATOM 2363 C CA . ALA A 1 301 ? -46.072 -5.170 72.786 1.00 57.34 301 ALA A CA 1
ATOM 2364 C C . ALA A 1 301 ? -46.621 -4.970 74.217 1.00 57.34 301 ALA A C 1
ATOM 2366 O O . ALA A 1 301 ? -47.363 -4.015 74.452 1.00 57.34 301 ALA A O 1
ATOM 2367 N N . GLU A 1 302 ? -46.360 -5.906 75.136 1.00 56.81 302 GLU A N 1
ATOM 2368 C CA . GLU A 1 302 ? -46.817 -5.855 76.537 1.00 56.81 302 GLU A CA 1
ATOM 2369 C C . GLU A 1 302 ? -45.745 -5.275 77.486 1.00 56.81 302 GLU A C 1
ATOM 2371 O O . GLU A 1 302 ? -46.068 -4.965 78.633 1.00 56.81 302 GLU A O 1
ATOM 2376 N N . GLU A 1 303 ? -44.491 -5.133 77.032 1.00 53.09 303 GLU A N 1
ATOM 2377 C CA . GLU A 1 303 ? -43.353 -4.655 77.840 1.00 53.09 303 GLU A CA 1
ATOM 2378 C C . GLU A 1 303 ? -43.082 -3.131 77.729 1.00 53.09 303 GLU A C 1
ATOM 2380 O O . GLU A 1 303 ? -42.305 -2.611 78.534 1.00 53.09 303 GLU A O 1
ATOM 2385 N N . GLU A 1 304 ? -43.749 -2.406 76.815 1.00 43.88 304 GLU A N 1
ATOM 2386 C CA . GLU A 1 304 ? -43.794 -0.922 76.726 1.00 43.88 304 GLU A CA 1
ATOM 2387 C C . GLU A 1 304 ? -45.116 -0.332 77.250 1.00 43.88 304 GLU A C 1
ATOM 2389 O O . GLU A 1 304 ? -45.056 0.696 77.970 1.00 43.88 304 GLU A O 1
#

Secondary structure (DSSP, 8-state):
-HHHHHHHHHHHHHHHHHHHHHHHHHHHHHHHHHHHHHHHHHHHHHTTT-HHHHHHHHHHHHHHHHHHTT--BTTTEEE------SS------SEEEEEGGGEEEEEE-----HHHHHHHT-SSHHHHHHHHHHHHHHHHHHHHHHHHS-GGG-TTSPPPS-EEEEES-HHHHHHHHHH-HHHHHHHHH-SSEEEEEHHHHHHHHHHHHHHHHHHHHHHHHHHHHHHHHHHHHHHHHHHHHHHHHHHHHHHHHHHHHHHHIIIIISTT-HHHHHHHHHHTT---SS-GGGSTTTHHHHHHTT--

InterPro domains:
  IPR003798 DNA recombination RmuC [PF02646] (5-286)
  IPR003798 DNA recombination RmuC [PTHR30563] (5-302)

Sequence (304 aa):
MAGYMKAIQDAKEADIKRASKLGERVDNVSKLGMSLSEETRELTLALRGDSQAQGAWGEVVVENLLQSMGFVEGRDYIRQESETGEDRRRKVADFILKLPDNRHVVIDSKVSLTAYTDYVSAEDEDSSASAMKAHCRSIKIHAEKLASKNYEQMDGFNTPDFVLMVVPLEGAFIDAMRSDPSLYEDLVEDRRVKVVSGTSFMLTLLLIQELWKRENQSRNQIELMERGGHLHDKVVIFLESFTTIGFELGQAKAAYDEAETQLSSGTGNVIRQTEMLRELGAKVKKDLRNKSGVRKLAQEAEEE

Foldseek 3Di:
DVVVVVVVVVVVVVVVVVVVVVVVVLVVLVVVLVVLLVVLVVVLLVCAPPLVVNQVVLLVLLVVLCVVLPHDEPPFKDADDCDPPPPNPPCLAGMWGAAPPQAIETEHRNQGCNLVSQLVVPPDPVSNLVSLVVNLVSVLVVQVVNLPRQQCPPPPGHRHQAYEHEDANPCSVVSSCVSDVVSVVSQVPRRRYHYDYSSRVSVVSVVRVVNVVVVVVVVVVVVVVVVVVVVVVVVVVVVVVVVVVVVVVVVVVVVVVVLLCLDAPDDPHPLVVVVVVVVVPDDDDDDQCPDPVSVVSNVNRVVD

Radius of gyration: 42.52 Å; chains: 1; bounding box: 97×38×111 Å